Protein AF-A0A654U3Z6-F1 (afdb_monomer)

pLDDT: mean 86.64, std 12.72, range [50.25, 98.69]

Sequence (186 aa):
MVASYSGADHATISEVVLVPGPTALLAPDWVPWEQRVRPGDLSPGDLLAPAKDDPRLVPGYTASGDAQVDETAAEIGLGRRWVMSAWGRAQSAQRWHDGDYGPGSAMARSTKRVCRDCGFFLPLAGSLGAMFGVCGNELSADGHVVDRQYGCGAHSDTTAPAGGSTPIYEPYDDGVLDIIEKPAES

Radius of gyration: 32.3 Å; Cα contacts (8 Å, |Δi|>4): 220; chains: 1; bounding box: 104×72×77 Å

Secondary structure (DSSP, 8-state):
-EE--TT-SS-EES---PPPPTT--PPPPPPPGGGT--TT-PPTT---PPPTT-TTEEETTS--S-HHHHHHHHTTS-S-SEEE-HHHHHHHHHHHHTSTTSTTSHHHHT-S--GGG-TTEEEPSGGGGGTEEEE--TTTTBTSEEETT---TT-TTPPPPS------PPP--------PPPPPP-

Mean predicted aligned error: 13.1 Å

Organism: Mycobacterium tuberculosis (NCBI:txid1773)

Foldseek 3Di:
DWDDDPPDPDIDDPDDDDDADPPRDDDPDDDPPVVPDDPPPDDPPDDDDDDPPRLQKDAQCDCQVWVVSNVVSPPDVPHDRIDTHPVNLVVVLVPQCPDCQHCPHPQNVVDPDFLLPFPQWAADDTPCSVFWTAGCDPVPRHRDIHTRSGHHCPGPPNDDPDDPDDPPDDPPCPVDDPDDDDPDDD

Solvent-accessible surface area (backbone atoms only — not comparable to full-atom values): 11858 Å² total; per-residue (Å²): 81,78,45,76,61,95,89,59,94,68,72,49,78,75,46,87,80,89,75,82,55,99,84,50,87,71,80,76,80,89,69,59,74,89,74,63,74,53,94,81,69,77,54,98,88,66,84,81,80,77,61,97,80,42,73,40,49,38,55,29,91,46,85,39,84,30,70,62,58,42,57,64,26,68,76,70,80,75,49,55,77,60,36,62,16,55,61,31,49,51,55,50,52,50,54,43,43,76,28,83,36,2,47,81,14,76,57,15,68,74,38,94,49,35,35,73,82,28,82,44,49,43,69,42,76,53,74,56,29,83,50,29,22,30,29,70,40,86,84,57,61,43,83,34,71,27,23,37,60,14,18,47,82,76,40,70,83,54,73,78,75,94,70,89,64,74,76,93,59,81,77,89,73,85,79,77,78,85,80,74,80,78,77,82,86,129

Structure (mmCIF, N/CA/C/O backbone):
data_AF-A0A654U3Z6-F1
#
_entry.id   AF-A0A654U3Z6-F1
#
loop_
_atom_site.group_PDB
_atom_site.id
_atom_site.type_symbol
_atom_site.label_atom_id
_atom_site.label_alt_id
_atom_site.label_comp_id
_atom_site.label_asym_id
_atom_site.label_entity_id
_atom_site.label_seq_id
_atom_site.pdbx_PDB_ins_code
_atom_site.Cartn_x
_atom_site.Cartn_y
_atom_site.Cartn_z
_atom_site.occupancy
_atom_site.B_iso_or_equiv
_atom_site.auth_seq_id
_atom_site.auth_comp_id
_atom_site.auth_asym_id
_atom_site.auth_atom_id
_atom_site.pdbx_PDB_model_num
ATOM 1 N N . MET A 1 1 ? -29.455 30.573 37.232 1.00 75.81 1 MET A N 1
ATOM 2 C CA . MET A 1 1 ? -30.348 30.578 38.415 1.00 75.81 1 MET A CA 1
ATOM 3 C C . MET A 1 1 ? -30.163 31.868 39.217 1.00 75.81 1 MET A C 1
ATOM 5 O O . MET A 1 1 ? -29.026 32.291 39.397 1.00 75.81 1 MET A O 1
ATOM 9 N N . VAL A 1 2 ? -31.245 32.501 39.681 1.00 83.44 2 VAL A N 1
ATOM 10 C CA . VAL A 1 2 ? -31.203 33.712 40.531 1.00 83.44 2 VAL A CA 1
ATOM 11 C C . VAL A 1 2 ? -31.549 33.318 41.966 1.00 83.44 2 VAL A C 1
ATOM 13 O O . VAL A 1 2 ? -32.485 32.549 42.169 1.00 83.44 2 VAL A O 1
ATOM 16 N N . ALA A 1 3 ? -30.798 33.829 42.938 1.00 86.19 3 ALA A N 1
ATOM 17 C CA . ALA A 1 3 ? -31.007 33.585 44.360 1.00 86.19 3 ALA A CA 1
ATOM 18 C C . ALA A 1 3 ? -31.347 34.894 45.091 1.00 86.19 3 ALA A C 1
ATOM 20 O O . ALA A 1 3 ? -30.789 35.955 44.809 1.00 86.19 3 ALA A O 1
ATOM 21 N N . SER A 1 4 ? -32.288 34.820 46.031 1.00 87.00 4 SER A N 1
ATOM 22 C CA . SER A 1 4 ? -32.687 35.930 46.902 1.00 87.00 4 SER A CA 1
ATOM 23 C C . SER A 1 4 ? -33.366 35.384 48.166 1.00 87.00 4 SER A C 1
ATOM 25 O O . SER A 1 4 ? -33.674 34.193 48.239 1.00 87.00 4 SER A O 1
ATOM 27 N N . TYR A 1 5 ? -33.599 36.240 49.161 1.00 86.38 5 TYR A N 1
ATOM 28 C CA . TYR A 1 5 ? -34.304 35.909 50.401 1.00 86.38 5 TYR A CA 1
ATOM 29 C C . TYR A 1 5 ? -35.365 36.972 50.729 1.00 86.38 5 TYR A C 1
ATOM 31 O O . TYR A 1 5 ? -35.331 38.090 50.220 1.00 86.38 5 TYR A O 1
ATOM 39 N N . SER A 1 6 ? -36.335 36.621 51.579 1.00 88.00 6 SER A N 1
ATOM 40 C CA . SER A 1 6 ? -37.429 37.519 51.975 1.00 88.00 6 SER A CA 1
ATOM 41 C C . SER A 1 6 ? -36.904 38.814 52.604 1.00 88.00 6 SER A C 1
ATOM 43 O O . SER A 1 6 ? -36.245 38.770 53.641 1.00 88.00 6 SER A O 1
ATOM 45 N N . GLY A 1 7 ? -37.265 39.959 52.021 1.00 88.38 7 GLY A N 1
ATOM 46 C CA . GLY A 1 7 ? -36.849 41.286 52.485 1.00 88.38 7 GLY A CA 1
ATOM 47 C C . GLY A 1 7 ? -35.559 41.808 51.849 1.00 88.38 7 GLY A C 1
ATOM 48 O O . GLY A 1 7 ? -35.133 42.904 52.196 1.00 88.38 7 GLY A O 1
ATOM 49 N N . ALA A 1 8 ? -34.952 41.061 50.923 1.00 89.06 8 ALA A N 1
ATOM 50 C CA . ALA A 1 8 ? -33.832 41.553 50.134 1.00 89.06 8 ALA A CA 1
ATOM 51 C C . ALA A 1 8 ? -34.293 42.610 49.118 1.00 89.06 8 ALA A C 1
ATOM 53 O O . ALA A 1 8 ? -35.296 42.442 48.424 1.00 89.06 8 ALA A O 1
ATOM 54 N N . ASP A 1 9 ? -33.523 43.685 49.015 1.00 91.25 9 ASP A N 1
ATOM 55 C CA . ASP A 1 9 ? -33.699 44.795 48.076 1.00 91.25 9 ASP A CA 1
ATOM 56 C C . ASP A 1 9 ? -32.979 44.565 46.733 1.00 91.25 9 ASP A C 1
ATOM 58 O O . ASP A 1 9 ? -33.215 45.287 45.765 1.00 91.25 9 ASP A O 1
ATOM 62 N N . HIS A 1 10 ? -32.148 43.523 46.641 1.00 89.25 10 HIS A N 1
ATOM 63 C CA . HIS A 1 10 ? -31.505 43.081 45.407 1.00 89.25 10 HIS A CA 1
ATOM 64 C C . HIS A 1 10 ? -31.314 41.555 45.378 1.00 89.25 10 HIS A C 1
ATOM 66 O O . HIS A 1 10 ? -31.203 40.893 46.411 1.00 89.25 10 HIS A O 1
ATOM 72 N N . ALA A 1 11 ? -31.294 40.977 44.175 1.00 89.19 11 ALA A N 1
ATOM 73 C CA . ALA A 1 11 ? -31.071 39.548 43.956 1.00 89.19 11 ALA A CA 1
ATOM 74 C C . ALA A 1 11 ? -29.656 39.289 43.420 1.00 89.19 11 ALA A C 1
ATOM 76 O O . ALA A 1 11 ? -29.098 40.121 42.703 1.00 89.19 11 ALA A O 1
ATOM 77 N N . THR A 1 12 ? -29.089 38.123 43.733 1.00 90.94 12 THR A N 1
ATOM 78 C CA . THR A 1 12 ? -27.781 37.688 43.226 1.00 90.94 12 THR A CA 1
ATOM 79 C C . THR A 1 12 ? -27.936 36.567 42.205 1.00 90.94 12 THR A C 1
ATOM 81 O O . THR A 1 12 ? -28.937 35.847 42.163 1.00 90.94 12 THR A O 1
ATOM 84 N N . ILE A 1 13 ? -26.942 36.412 41.336 1.00 88.88 13 ILE A N 1
ATOM 85 C CA . ILE A 1 13 ? -26.921 35.326 40.357 1.00 88.88 13 ILE A CA 1
ATOM 86 C C . ILE A 1 13 ? -26.157 34.150 40.962 1.00 88.88 13 ILE A C 1
ATOM 88 O O . ILE A 1 13 ? -24.982 34.277 41.290 1.00 88.88 13 ILE A O 1
ATOM 92 N N . SER A 1 14 ? -26.830 33.007 41.096 1.00 87.50 14 SER A N 1
ATOM 93 C CA . SER A 1 14 ? -26.232 31.772 41.618 1.00 87.50 14 SER A CA 1
ATOM 94 C C . SER A 1 14 ? -25.544 30.949 40.528 1.00 87.50 14 SER A C 1
ATOM 96 O O . SER A 1 14 ? -24.628 30.192 40.822 1.00 87.50 14 SER A O 1
ATOM 98 N N . GLU A 1 15 ? -26.003 31.060 39.281 1.00 85.19 15 GLU A N 1
ATOM 99 C CA . GLU A 1 15 ? -25.514 30.279 38.141 1.00 85.19 15 GLU A CA 1
ATOM 100 C C . GLU A 1 15 ? -25.842 31.008 36.836 1.00 85.19 15 GLU A C 1
ATOM 102 O O . GLU A 1 15 ? -26.962 31.509 36.674 1.00 85.19 15 GLU A O 1
ATOM 107 N N . VAL A 1 16 ? -24.911 30.986 35.883 1.00 87.38 16 VAL A N 1
ATOM 108 C CA . VAL A 1 16 ? -25.149 31.354 34.482 1.00 87.38 16 VAL A CA 1
ATOM 109 C C . VAL A 1 16 ? -24.761 30.168 33.608 1.00 87.38 16 VAL A C 1
ATOM 111 O O . VAL A 1 16 ? -23.679 29.611 33.771 1.00 87.38 16 VAL A O 1
ATOM 114 N N . VAL A 1 17 ? -25.629 29.808 32.663 1.00 85.75 17 VAL A N 1
ATOM 115 C CA . VAL A 1 17 ? -25.328 28.835 31.607 1.00 85.75 17 VAL A CA 1
ATOM 116 C C . VAL A 1 17 ? -25.331 29.570 30.273 1.00 85.75 17 VAL A C 1
ATOM 118 O O . VAL A 1 17 ? -26.245 30.344 29.988 1.00 85.75 17 VAL A O 1
ATOM 121 N N . LEU A 1 18 ? -24.306 29.333 29.457 1.00 83.12 18 LEU A N 1
ATOM 122 C CA . LEU A 1 18 ? -24.247 29.826 28.086 1.00 83.12 18 LEU A CA 1
ATOM 123 C C . LEU A 1 18 ? -24.934 28.815 27.168 1.00 83.12 18 LEU A C 1
ATOM 125 O O . LEU A 1 18 ? -24.520 27.660 27.091 1.00 83.12 18 LEU A O 1
ATOM 129 N N . VAL A 1 19 ? -25.978 29.257 26.471 1.00 87.62 19 VAL A N 1
ATOM 130 C CA . VAL A 1 19 ? -26.645 28.462 25.435 1.00 87.62 19 VAL A CA 1
ATOM 131 C C . VAL A 1 19 ? -26.046 28.848 24.079 1.00 87.62 19 VAL A C 1
ATOM 133 O O . VAL A 1 19 ? -25.951 30.046 23.796 1.00 87.62 19 VAL A O 1
ATOM 136 N N . PRO A 1 20 ? -25.629 27.883 23.238 1.00 89.19 20 PRO A N 1
ATOM 137 C CA . PRO A 1 20 ? -25.082 28.185 21.921 1.00 89.19 20 PRO A CA 1
ATOM 138 C C . PRO A 1 20 ? -26.082 28.974 21.068 1.00 89.19 20 PRO A C 1
ATOM 140 O O . PRO A 1 20 ? -27.230 28.563 20.898 1.00 89.19 20 PRO A O 1
ATOM 143 N N . GLY A 1 21 ? -25.645 30.115 20.535 1.00 88.88 21 GLY A N 1
ATOM 144 C CA . GLY A 1 21 ? -26.417 30.881 19.557 1.00 88.88 21 GLY A CA 1
ATOM 145 C C . GLY A 1 21 ? -26.399 30.234 18.163 1.00 88.88 21 GLY A C 1
ATOM 146 O O . GLY A 1 21 ? -25.620 29.314 17.924 1.00 88.88 21 GLY A O 1
ATOM 147 N N . PRO A 1 22 ? -27.191 30.737 17.199 1.00 90.81 22 PRO A N 1
ATOM 148 C CA . PRO A 1 22 ? -27.319 30.136 15.863 1.00 90.81 22 PRO A CA 1
ATOM 149 C C . PRO A 1 22 ? -26.015 30.046 15.058 1.00 90.81 22 PRO A C 1
ATOM 151 O O . PRO A 1 22 ? -25.906 29.242 14.141 1.00 90.81 22 PRO A O 1
ATOM 154 N N . THR A 1 23 ? -25.035 30.888 15.382 1.00 90.25 23 THR A N 1
ATOM 155 C CA . THR A 1 23 ? -23.715 30.938 14.736 1.00 90.25 23 THR A CA 1
ATOM 156 C C . THR A 1 23 ? -22.607 30.361 15.614 1.00 90.25 23 THR A C 1
ATOM 158 O O . THR A 1 23 ? -21.429 30.486 15.283 1.00 90.25 23 THR A O 1
ATOM 161 N N . ALA A 1 24 ? -22.958 29.767 16.756 1.00 90.69 24 ALA A N 1
ATOM 162 C CA . ALA A 1 24 ? -21.978 29.175 17.646 1.00 90.69 24 ALA A CA 1
ATOM 163 C C . ALA A 1 24 ? -21.376 27.921 17.005 1.00 90.69 24 ALA A C 1
ATOM 165 O O . ALA A 1 24 ? -22.089 27.063 16.484 1.00 90.69 24 ALA A O 1
ATOM 166 N N . LEU A 1 25 ? -20.051 27.800 17.087 1.00 88.94 25 LEU A N 1
ATOM 167 C CA . LEU A 1 25 ? -19.369 26.550 16.780 1.00 88.94 25 LEU A CA 1
ATOM 168 C C . LEU A 1 25 ? -19.729 25.541 17.870 1.00 88.94 25 LEU A C 1
ATOM 170 O O . LEU A 1 25 ? -19.371 25.714 19.035 1.00 88.94 25 LEU A O 1
ATOM 174 N N . LEU A 1 26 ? -20.476 24.511 17.489 1.00 88.50 26 LEU A N 1
ATOM 175 C CA . LEU A 1 26 ? -20.804 23.408 18.377 1.00 88.50 26 LEU A CA 1
ATOM 176 C C . LEU A 1 26 ? -19.624 22.444 18.457 1.00 88.50 26 LE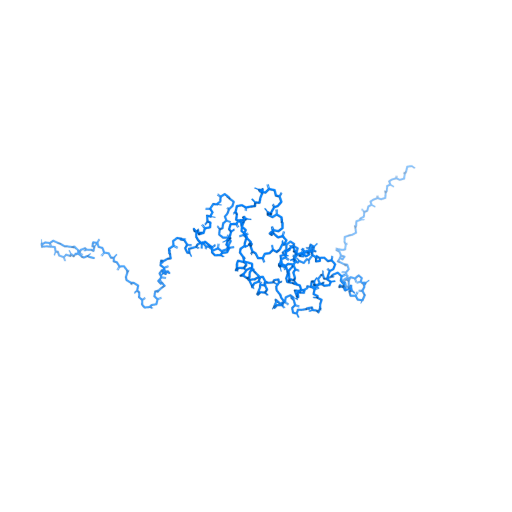U A C 1
ATOM 178 O O . LEU A 1 26 ? -18.828 22.323 17.521 1.00 88.50 26 LEU A O 1
ATOM 182 N N . ALA A 1 27 ? -19.523 21.746 19.586 1.00 85.75 27 ALA A N 1
ATOM 183 C CA . ALA A 1 27 ? -18.630 20.605 19.670 1.00 85.75 27 ALA A CA 1
ATOM 184 C C . ALA A 1 27 ? -19.009 19.584 18.5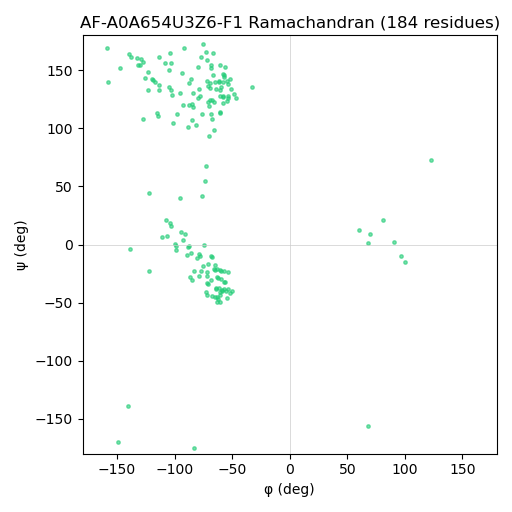79 1.00 85.75 27 ALA A C 1
ATOM 186 O O . ALA A 1 27 ? -20.199 19.432 18.285 1.00 85.75 27 ALA A O 1
ATOM 187 N N . PRO A 1 28 ? -18.025 18.893 17.980 1.00 82.44 28 PRO A N 1
ATOM 188 C CA . PRO A 1 28 ? -18.318 17.803 17.066 1.00 82.44 28 PRO A CA 1
ATOM 189 C C . PRO A 1 28 ? -19.107 16.712 17.790 1.00 82.44 28 PRO A C 1
ATOM 191 O O . PRO A 1 28 ? -18.997 16.553 19.011 1.00 82.44 28 PRO A O 1
ATOM 194 N N . ASP A 1 29 ? -19.871 15.944 17.019 1.00 88.38 29 ASP A N 1
ATOM 195 C CA . ASP A 1 29 ? -20.610 14.812 17.557 1.00 88.38 29 ASP A CA 1
ATOM 196 C C . ASP A 1 29 ? -19.674 13.862 18.305 1.00 88.38 29 ASP A C 1
ATOM 198 O O . ASP A 1 29 ? -18.531 13.607 17.905 1.00 88.38 29 ASP A O 1
ATOM 202 N N . TRP A 1 30 ? -20.162 13.334 19.425 1.00 88.44 30 TRP A N 1
ATOM 203 C CA . TRP A 1 30 ? -19.411 12.344 20.175 1.00 88.44 30 TRP A CA 1
ATOM 204 C C . TRP A 1 30 ? -19.274 11.071 19.337 1.00 88.44 30 TRP A C 1
ATOM 206 O O . TRP A 1 30 ? -20.262 10.454 18.946 1.00 88.44 30 TRP A O 1
ATOM 216 N N . VAL A 1 31 ? -18.030 10.664 19.094 1.00 86.81 31 VAL A N 1
ATOM 217 C CA . VAL A 1 31 ? -17.698 9.434 18.370 1.00 86.81 31 VAL A CA 1
ATOM 218 C C . VAL A 1 31 ? -17.261 8.365 19.383 1.00 86.81 31 VAL A C 1
ATOM 220 O O . VAL A 1 31 ? -16.442 8.683 20.258 1.00 86.81 31 VAL A O 1
ATOM 223 N N . PRO A 1 32 ? -17.754 7.114 19.311 1.00 84.81 32 PRO A N 1
ATOM 224 C CA . PRO A 1 32 ? -17.247 6.002 20.117 1.00 84.81 32 PRO A CA 1
ATOM 225 C C . PRO A 1 32 ? -15.731 5.858 19.996 1.00 84.81 32 PRO A C 1
ATOM 227 O O . PRO A 1 32 ? -15.180 6.051 18.917 1.00 84.81 32 PRO A O 1
ATOM 230 N N . TRP A 1 33 ? -15.044 5.508 21.086 1.00 75.19 33 TRP A N 1
ATOM 231 C CA . TRP A 1 33 ? -13.574 5.435 21.108 1.00 75.19 33 TRP A CA 1
ATOM 232 C C . TRP A 1 33 ? -13.008 4.550 19.980 1.00 75.19 33 TRP A C 1
ATOM 234 O O . TRP A 1 33 ? -12.026 4.923 19.346 1.00 75.19 33 TRP A O 1
ATOM 244 N N . GLU A 1 34 ? -13.676 3.435 19.676 1.00 73.75 34 GLU A N 1
ATOM 245 C CA . GLU A 1 34 ? -13.286 2.467 18.641 1.00 73.75 34 GLU A CA 1
ATOM 246 C C . GLU A 1 34 ? -13.355 3.045 17.217 1.00 73.75 34 GLU A C 1
ATOM 248 O O . GLU A 1 34 ? -12.692 2.555 16.310 1.00 73.75 34 GLU A O 1
ATOM 253 N N . GLN A 1 35 ? -14.125 4.119 17.030 1.00 81.31 35 GLN A N 1
ATOM 254 C CA . GLN A 1 35 ? -14.282 4.844 15.767 1.00 81.31 35 GLN A CA 1
ATOM 255 C C . GLN A 1 35 ? -13.400 6.102 15.704 1.00 81.31 35 GLN A C 1
ATOM 257 O O . GLN A 1 35 ? -13.415 6.817 14.701 1.00 81.31 35 GLN A O 1
ATOM 262 N N . ARG A 1 36 ? -12.642 6.405 16.768 1.00 85.81 36 ARG A N 1
ATOM 263 C CA . ARG A 1 36 ? -11.740 7.568 16.804 1.00 85.81 36 ARG A CA 1
ATOM 264 C C . ARG A 1 36 ? -10.383 7.284 16.186 1.00 85.81 36 ARG A C 1
ATOM 266 O O . ARG A 1 36 ? -9.793 8.218 15.661 1.00 85.81 36 ARG A O 1
ATOM 273 N N . VAL A 1 37 ? -9.909 6.039 16.257 1.00 87.12 37 VAL A N 1
ATOM 274 C CA . VAL A 1 37 ? -8.578 5.662 15.768 1.00 87.12 37 VAL A CA 1
ATOM 275 C C . VAL A 1 37 ? -8.556 5.707 14.243 1.00 87.12 37 VAL A C 1
ATOM 277 O O . VAL A 1 37 ? -9.331 5.027 13.569 1.00 87.12 37 VAL A O 1
ATOM 280 N N . ARG A 1 38 ? -7.648 6.508 13.697 1.00 87.56 38 ARG A N 1
ATOM 281 C CA . ARG A 1 38 ? -7.430 6.723 12.269 1.00 87.56 38 ARG A CA 1
ATOM 282 C C . ARG A 1 38 ? -6.066 6.178 11.836 1.00 87.56 38 ARG A C 1
ATOM 284 O O . ARG A 1 38 ? -5.186 5.942 12.666 1.00 87.56 38 ARG A O 1
ATOM 291 N N . PRO A 1 39 ? -5.864 5.951 10.525 1.00 87.44 39 PRO A N 1
ATOM 292 C CA . PRO A 1 39 ? -4.538 5.656 9.997 1.00 87.44 39 PRO A CA 1
ATOM 293 C C . PRO A 1 39 ? -3.531 6.733 10.425 1.00 87.44 39 PRO A C 1
ATOM 295 O O . PRO A 1 39 ? -3.779 7.915 10.209 1.00 87.44 39 PRO A O 1
ATOM 298 N N . GLY A 1 40 ? -2.410 6.312 11.014 1.00 88.00 40 GLY A N 1
ATOM 299 C CA . GLY A 1 40 ? -1.359 7.208 11.510 1.00 88.00 40 GLY A CA 1
ATOM 300 C C . GLY A 1 40 ? -1.425 7.532 13.006 1.00 88.00 40 GLY A C 1
ATOM 301 O O . GLY A 1 40 ? -0.449 8.055 13.530 1.00 88.00 40 GLY A O 1
ATOM 302 N N . ASP A 1 41 ? -2.504 7.174 13.708 1.00 91.50 41 ASP A N 1
ATOM 303 C CA . ASP A 1 41 ? -2.656 7.506 15.135 1.00 91.50 41 ASP A CA 1
ATOM 304 C C . ASP A 1 41 ? -1.804 6.632 16.073 1.00 91.50 41 ASP A C 1
ATOM 306 O O . ASP A 1 41 ? -1.598 6.992 17.230 1.00 91.50 41 ASP A O 1
ATOM 310 N N . LEU A 1 42 ? -1.326 5.475 15.603 1.00 91.62 42 LEU A N 1
ATOM 311 C CA . LEU A 1 42 ? -0.544 4.550 16.425 1.00 91.62 42 LEU A CA 1
ATOM 312 C C . LEU A 1 42 ? 0.904 5.027 16.570 1.00 91.62 42 LEU A C 1
ATOM 314 O O . LEU A 1 42 ? 1.603 5.240 15.579 1.00 91.62 42 LEU A O 1
ATOM 318 N N . SER A 1 43 ? 1.363 5.117 17.813 1.00 94.12 43 SER A N 1
ATOM 319 C CA . SER A 1 43 ? 2.735 5.426 18.208 1.00 94.12 43 SER A CA 1
ATOM 320 C C . SER A 1 43 ? 3.487 4.168 18.671 1.00 94.12 43 SER A C 1
ATOM 322 O O . SER A 1 43 ? 2.875 3.131 18.953 1.00 94.12 43 SER A O 1
ATOM 324 N N . PRO A 1 44 ? 4.830 4.213 18.774 1.00 96.19 44 PRO A N 1
ATOM 325 C CA . PRO A 1 44 ? 5.597 3.099 19.324 1.00 96.19 44 PRO A CA 1
ATOM 326 C C . PRO A 1 44 ? 5.106 2.694 20.723 1.00 96.19 44 PRO A C 1
ATOM 328 O O . PRO A 1 44 ? 5.091 3.509 21.641 1.00 96.19 44 PRO A O 1
ATOM 331 N N . GLY A 1 45 ? 4.739 1.420 20.883 1.00 94.69 45 GLY A N 1
ATOM 332 C CA . GLY A 1 45 ? 4.218 0.859 22.136 1.00 94.69 45 GLY A CA 1
ATOM 333 C C . GLY A 1 45 ? 2.694 0.710 22.187 1.00 94.69 45 GLY A C 1
ATOM 334 O O . GLY A 1 45 ? 2.204 -0.046 23.027 1.00 94.69 45 GLY A O 1
ATOM 335 N N . ASP A 1 46 ? 1.953 1.344 21.277 1.00 93.44 46 ASP A N 1
ATOM 336 C CA . ASP A 1 46 ? 0.501 1.184 21.207 1.00 93.44 46 ASP A CA 1
ATOM 337 C C . ASP A 1 46 ? 0.111 -0.219 20.731 1.00 93.44 46 ASP A C 1
ATOM 339 O O . ASP A 1 46 ? 0.689 -0.779 19.795 1.00 93.44 46 ASP A O 1
ATOM 343 N N . LEU A 1 47 ? -0.921 -0.782 21.363 1.00 91.38 47 LEU A N 1
ATOM 344 C CA . LEU A 1 47 ? -1.496 -2.071 20.995 1.00 91.38 47 LEU A CA 1
ATOM 345 C C . LEU A 1 47 ? -2.932 -1.870 20.518 1.00 91.38 47 LEU A C 1
ATOM 347 O O . LEU A 1 47 ? -3.820 -1.550 21.305 1.00 91.38 47 LEU A O 1
ATOM 351 N N . LEU A 1 48 ? -3.166 -2.122 19.231 1.00 89.31 48 LEU A N 1
ATOM 352 C CA . LEU A 1 48 ? -4.500 -2.138 18.644 1.00 89.31 48 LEU A CA 1
ATOM 353 C C . LEU A 1 48 ? -4.834 -3.553 18.178 1.00 89.31 48 LEU A C 1
ATOM 355 O O . LEU A 1 48 ? -4.255 -4.066 17.219 1.00 89.31 48 LEU A O 1
ATOM 359 N N . ALA A 1 49 ? -5.775 -4.192 18.868 1.00 90.94 49 ALA A N 1
ATOM 360 C CA . ALA A 1 49 ? -6.270 -5.495 18.454 1.00 90.94 49 ALA A CA 1
ATOM 361 C C . ALA A 1 49 ? -7.143 -5.356 17.192 1.00 90.94 49 ALA A C 1
ATOM 363 O O . ALA A 1 49 ? -7.947 -4.424 17.109 1.00 90.94 49 ALA A O 1
ATOM 364 N N . PRO A 1 50 ? -7.046 -6.290 16.227 1.00 90.88 50 PRO A N 1
ATOM 365 C CA . PRO A 1 50 ? -8.050 -6.407 15.178 1.00 90.88 50 PRO A CA 1
ATOM 366 C C . PRO A 1 50 ? -9.445 -6.604 15.777 1.00 90.88 50 PRO A C 1
ATOM 368 O O . PRO A 1 50 ? -9.592 -7.182 16.860 1.00 90.88 50 PRO A O 1
ATOM 371 N N . ALA A 1 51 ? -10.477 -6.177 15.048 1.00 89.50 51 ALA A N 1
ATOM 372 C CA . ALA A 1 51 ? -11.849 -6.504 15.415 1.00 89.50 51 ALA A CA 1
ATOM 373 C C . ALA A 1 51 ? -12.027 -8.032 15.480 1.00 89.50 51 ALA A C 1
ATOM 375 O O . ALA A 1 51 ? -11.407 -8.771 14.713 1.00 89.50 51 ALA A O 1
ATOM 376 N N . LYS A 1 52 ? -12.885 -8.504 16.395 1.00 88.62 52 LYS A N 1
ATOM 377 C CA . LYS A 1 52 ? -13.091 -9.939 16.668 1.00 88.62 52 LYS A CA 1
ATOM 378 C C . LYS A 1 52 ? -13.355 -10.762 15.399 1.00 88.62 52 LYS A C 1
ATOM 380 O O . LYS A 1 52 ? -12.809 -11.851 15.270 1.00 88.62 52 LYS A O 1
ATOM 385 N N . ASP A 1 53 ? -14.135 -10.205 14.478 1.00 91.69 53 ASP A N 1
ATOM 386 C CA . ASP A 1 53 ? -14.549 -10.837 13.225 1.00 91.69 53 ASP A CA 1
ATOM 387 C C . ASP A 1 53 ? -14.124 -9.976 12.021 1.00 91.69 53 ASP A C 1
ATOM 389 O O . ASP A 1 53 ? -14.913 -9.698 11.120 1.00 91.69 53 ASP A O 1
ATOM 393 N N . ASP A 1 54 ? -12.882 -9.476 12.036 1.00 94.62 54 ASP A N 1
ATOM 394 C CA . ASP A 1 54 ? -12.352 -8.630 10.963 1.00 94.62 54 ASP A CA 1
ATOM 395 C C . ASP A 1 54 ? -12.355 -9.378 9.611 1.00 94.62 54 ASP A C 1
ATOM 397 O O . ASP A 1 54 ? -11.567 -10.312 9.425 1.00 94.62 54 ASP A O 1
ATOM 401 N N . PRO A 1 55 ? -13.170 -8.955 8.622 1.00 95.25 55 PRO A N 1
ATOM 402 C CA . PRO A 1 55 ? -13.313 -9.668 7.351 1.00 95.25 55 PRO A CA 1
ATOM 403 C C . PRO A 1 55 ? -12.040 -9.626 6.500 1.00 95.25 55 PRO A C 1
ATOM 405 O O . PRO A 1 55 ? -11.933 -10.325 5.490 1.00 95.25 55 PRO A O 1
ATOM 408 N N . ARG A 1 56 ? -11.061 -8.792 6.871 1.00 95.38 56 ARG A N 1
ATOM 409 C CA . ARG A 1 56 ? -9.761 -8.699 6.202 1.00 95.38 56 ARG A CA 1
ATOM 410 C C . ARG A 1 56 ? -8.825 -9.837 6.597 1.00 95.38 56 ARG A C 1
ATOM 412 O O . ARG A 1 56 ? -7.777 -9.964 5.968 1.00 95.38 56 ARG A O 1
ATOM 419 N N . LEU A 1 57 ? -9.169 -10.646 7.600 1.00 95.00 57 LEU A N 1
ATOM 420 C CA . LEU A 1 57 ? -8.347 -11.744 8.103 1.00 95.00 57 LEU A CA 1
ATOM 421 C C . LEU A 1 57 ? -9.072 -13.087 7.974 1.00 95.00 57 LEU A C 1
ATOM 423 O O . LEU A 1 57 ? -10.274 -13.189 8.193 1.00 95.00 57 LEU A O 1
ATOM 427 N N . VAL A 1 58 ? -8.315 -14.131 7.646 1.00 92.62 58 VAL A N 1
ATOM 428 C CA . VAL A 1 58 ? -8.748 -15.534 7.715 1.00 92.62 58 VAL A CA 1
ATOM 429 C C . VAL A 1 58 ? -7.699 -16.361 8.461 1.00 92.62 58 VAL A C 1
ATOM 431 O O . VAL A 1 58 ? -6.527 -15.960 8.505 1.00 92.62 58 VAL A O 1
ATOM 434 N N . PRO A 1 59 ? -8.077 -17.489 9.089 1.00 89.56 59 PRO A N 1
ATOM 435 C CA . PRO A 1 59 ? -7.109 -18.349 9.756 1.00 89.56 59 PRO A CA 1
ATOM 436 C C . PRO A 1 59 ? -6.053 -18.857 8.770 1.00 89.56 59 PRO A C 1
ATOM 438 O O . PRO A 1 59 ? -6.386 -19.308 7.677 1.00 89.56 59 PRO A O 1
ATOM 441 N N . GLY A 1 60 ? -4.778 -18.822 9.156 1.00 83.88 60 GLY A N 1
ATOM 442 C CA . GLY A 1 60 ? -3.676 -19.165 8.247 1.00 83.88 60 GLY A CA 1
ATOM 443 C C . GLY A 1 60 ? -3.584 -20.636 7.841 1.00 83.88 60 GLY A C 1
ATOM 444 O O . GLY A 1 60 ? -2.832 -20.955 6.934 1.00 83.88 60 GLY A O 1
ATOM 445 N N . TYR A 1 61 ? -4.351 -21.520 8.483 1.00 74.12 61 TYR A N 1
ATOM 446 C CA . TYR A 1 61 ? -4.496 -22.926 8.087 1.00 74.12 61 TYR A CA 1
ATOM 447 C C . TYR A 1 61 ? -5.622 -23.153 7.059 1.00 74.12 61 TYR A C 1
ATOM 449 O O . TYR A 1 61 ? -5.866 -24.287 6.656 1.00 74.12 61 TYR A O 1
ATOM 457 N N . THR A 1 62 ? -6.355 -22.103 6.676 1.00 78.44 62 THR A N 1
ATOM 458 C CA . THR A 1 62 ? -7.397 -22.161 5.639 1.00 78.44 62 THR A CA 1
ATOM 459 C C . THR A 1 62 ? -6.887 -21.552 4.341 1.00 78.44 62 THR A C 1
ATOM 461 O O . THR A 1 62 ? -5.992 -20.709 4.369 1.00 78.44 62 THR A O 1
ATOM 464 N N . ALA A 1 63 ? -7.477 -21.947 3.209 1.00 79.88 63 ALA A N 1
ATOM 465 C CA . ALA A 1 63 ? -7.166 -21.336 1.923 1.00 79.88 63 ALA A CA 1
ATOM 466 C C . ALA A 1 63 ? -7.507 -19.839 1.962 1.00 79.88 63 ALA A C 1
ATOM 468 O O . ALA A 1 63 ? -8.671 -19.446 2.076 1.00 79.88 63 ALA A O 1
ATOM 469 N N . SER A 1 64 ? -6.481 -19.000 1.867 1.00 79.38 64 SER A N 1
ATOM 470 C CA . SER A 1 64 ? -6.614 -17.548 1.859 1.00 79.38 64 SER A CA 1
ATOM 471 C C . SER A 1 64 ? -7.020 -17.006 0.490 1.00 79.38 64 SER A C 1
ATOM 473 O O . SER A 1 64 ? -7.371 -15.825 0.376 1.00 79.38 64 SER A O 1
ATOM 475 N N . GLY A 1 65 ? -6.960 -17.849 -0.547 1.00 82.62 65 GLY A N 1
ATOM 476 C CA . GLY A 1 65 ? -7.194 -17.481 -1.941 1.00 82.62 65 GLY A CA 1
ATOM 477 C C . GLY A 1 65 ? -5.969 -16.843 -2.598 1.00 82.62 65 GLY A C 1
ATOM 478 O O . GLY A 1 65 ? -6.115 -16.087 -3.556 1.00 82.62 65 GLY A O 1
ATOM 479 N N . ASP A 1 66 ? -4.778 -17.068 -2.046 1.00 83.69 66 ASP A N 1
ATOM 480 C CA . ASP A 1 66 ? -3.499 -16.676 -2.632 1.00 83.69 66 ASP A CA 1
ATOM 481 C C . ASP A 1 66 ? -2.604 -17.909 -2.677 1.00 83.69 66 ASP A C 1
ATOM 483 O O . ASP A 1 66 ? -2.135 -18.373 -1.641 1.00 83.69 66 ASP A O 1
ATOM 487 N N . ALA A 1 67 ? -2.388 -18.446 -3.878 1.00 82.81 67 ALA A N 1
ATOM 488 C CA . ALA A 1 67 ? -1.713 -19.726 -4.058 1.00 82.81 67 ALA A CA 1
ATOM 489 C C . ALA A 1 67 ? -0.313 -19.754 -3.425 1.00 82.81 67 ALA A C 1
ATOM 491 O O . ALA A 1 67 ? 0.043 -20.748 -2.806 1.00 82.81 67 ALA A O 1
ATOM 492 N N . GLN A 1 68 ? 0.445 -18.655 -3.506 1.00 80.94 68 GLN A N 1
ATOM 493 C CA . GLN A 1 68 ? 1.804 -18.602 -2.962 1.00 80.94 68 GLN A CA 1
ATOM 494 C C . GLN A 1 68 ? 1.805 -18.566 -1.423 1.00 80.94 68 GLN A C 1
ATOM 496 O O . GLN A 1 68 ? 2.693 -19.122 -0.774 1.00 80.94 68 GLN A O 1
ATOM 501 N N . VAL A 1 69 ? 0.791 -17.934 -0.821 1.00 77.75 69 VAL A N 1
ATOM 502 C CA . VAL A 1 69 ? 0.593 -17.943 0.638 1.00 77.75 69 VAL A CA 1
ATOM 503 C C . 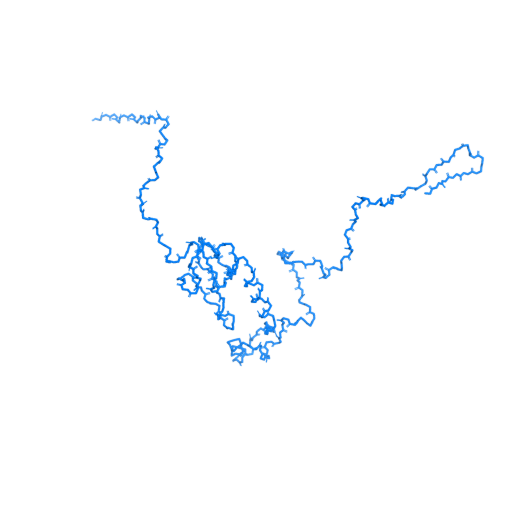VAL A 1 69 ? 0.112 -19.316 1.105 1.00 77.75 69 VAL A C 1
ATOM 505 O O . VAL A 1 69 ? 0.613 -19.829 2.105 1.00 77.75 69 VAL A O 1
ATOM 508 N N . ASP A 1 70 ? -0.832 -19.907 0.378 1.00 78.44 70 ASP A N 1
ATOM 509 C CA . ASP A 1 70 ? -1.478 -21.170 0.735 1.00 78.44 70 ASP A CA 1
ATOM 510 C C . ASP A 1 70 ? -0.513 -22.366 0.579 1.00 78.44 70 ASP A C 1
ATOM 512 O O . ASP A 1 70 ? -0.529 -23.273 1.410 1.00 78.44 70 ASP A O 1
ATOM 516 N N . GLU A 1 71 ? 0.390 -22.335 -0.408 1.00 69.88 71 GLU A N 1
ATOM 517 C CA . GLU A 1 71 ? 1.480 -23.311 -0.582 1.00 69.88 71 GLU A CA 1
ATOM 518 C C . GLU A 1 71 ? 2.458 -23.280 0.605 1.00 69.88 71 GLU A C 1
ATOM 520 O O . GLU A 1 71 ? 2.763 -24.314 1.198 1.00 69.88 71 GLU A O 1
ATOM 525 N N . THR A 1 72 ? 2.860 -22.081 1.043 1.00 61.91 72 THR A N 1
ATOM 526 C CA . THR A 1 72 ? 3.777 -21.902 2.186 1.00 61.91 72 THR A CA 1
ATOM 527 C C . THR A 1 72 ? 3.132 -22.313 3.520 1.00 61.91 72 THR A C 1
ATOM 529 O O . THR A 1 72 ? 3.814 -22.756 4.446 1.00 61.91 72 THR A O 1
ATOM 532 N N . ALA A 1 73 ? 1.809 -22.168 3.650 1.00 58.78 73 ALA A N 1
ATOM 533 C CA . ALA A 1 73 ? 1.075 -22.530 4.862 1.00 58.78 73 ALA A CA 1
ATOM 534 C C . ALA A 1 73 ? 0.970 -24.052 5.072 1.00 58.78 73 ALA A C 1
ATOM 536 O O . ALA A 1 73 ? 0.873 -24.503 6.218 1.00 58.78 73 ALA A O 1
ATOM 537 N N . ALA A 1 74 ? 1.011 -24.837 3.990 1.00 53.69 74 ALA A N 1
ATOM 538 C CA . ALA A 1 74 ? 0.823 -26.283 4.023 1.00 53.69 74 ALA A CA 1
ATOM 539 C C . ALA A 1 74 ? 2.069 -27.069 4.475 1.00 53.69 74 ALA A C 1
ATOM 541 O O . ALA A 1 74 ? 1.919 -28.154 5.033 1.00 53.69 74 ALA A O 1
ATOM 542 N N . GLU A 1 75 ? 3.287 -26.550 4.283 1.00 50.50 75 GLU A N 1
ATOM 543 C CA . GLU A 1 75 ? 4.484 -27.398 4.402 1.00 50.50 75 GLU A CA 1
ATOM 544 C C . GLU A 1 75 ? 5.022 -27.617 5.827 1.00 50.50 75 GLU A C 1
ATOM 546 O O . GLU A 1 75 ? 5.681 -28.628 6.049 1.00 50.50 75 GLU A O 1
ATOM 551 N N . ILE A 1 76 ? 4.753 -26.753 6.822 1.00 50.28 76 ILE A N 1
ATOM 552 C CA . ILE A 1 76 ? 5.433 -26.888 8.137 1.00 50.28 76 ILE A CA 1
ATOM 553 C C . ILE A 1 76 ? 4.535 -26.667 9.372 1.00 50.28 76 ILE A C 1
ATOM 555 O O . ILE A 1 76 ? 5.003 -26.798 10.498 1.00 50.28 76 ILE A O 1
ATOM 559 N N . GLY A 1 77 ? 3.255 -26.294 9.244 1.00 50.25 77 GLY A N 1
ATOM 560 C CA . GLY A 1 77 ? 2.439 -25.953 10.431 1.00 50.25 77 GLY A CA 1
ATOM 561 C C . GLY A 1 77 ? 2.991 -24.772 11.262 1.00 50.25 77 GLY A C 1
ATOM 562 O O . GLY A 1 77 ? 2.529 -24.519 12.372 1.00 50.25 77 GLY A O 1
ATOM 563 N N . LEU A 1 78 ? 3.962 -24.035 10.708 1.00 55.44 78 LEU A N 1
ATOM 564 C CA . LEU A 1 78 ? 4.621 -22.846 11.267 1.00 55.44 78 LEU A CA 1
ATOM 565 C C . LEU A 1 78 ? 4.101 -21.541 10.630 1.00 55.44 78 LEU A C 1
ATOM 567 O O . LEU A 1 78 ? 4.742 -20.495 10.716 1.00 55.44 78 LEU A O 1
ATOM 571 N N . GLY A 1 79 ? 2.956 -21.597 9.946 1.00 68.69 79 GLY A N 1
ATOM 572 C CA . GLY A 1 79 ? 2.348 -20.435 9.302 1.00 68.69 79 GLY A CA 1
ATOM 573 C C . GLY A 1 79 ? 1.852 -19.388 10.305 1.00 68.69 79 GLY A C 1
ATOM 574 O O . GLY A 1 79 ? 1.681 -19.640 11.499 1.00 68.69 79 GLY A O 1
ATOM 575 N N . ARG A 1 80 ? 1.572 -18.176 9.816 1.00 81.12 80 ARG A N 1
ATOM 576 C CA . ARG A 1 80 ? 0.954 -17.125 10.640 1.00 81.12 80 ARG A CA 1
ATOM 577 C C . ARG A 1 80 ? -0.423 -17.586 11.124 1.00 81.12 80 ARG A C 1
ATOM 579 O O . ARG A 1 80 ? -1.200 -18.113 10.335 1.00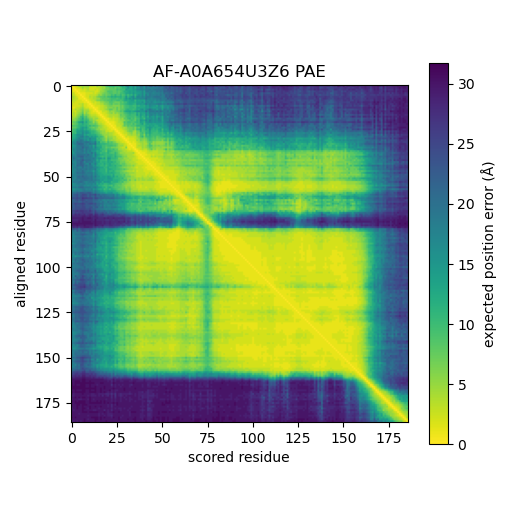 81.12 80 ARG A O 1
ATOM 586 N N . ARG A 1 81 ? -0.784 -17.279 12.378 1.00 85.88 81 ARG A N 1
ATOM 587 C CA . ARG A 1 81 ? -2.140 -17.535 12.916 1.00 85.88 81 ARG A CA 1
ATOM 588 C C . ARG A 1 81 ? -3.239 -16.963 12.011 1.00 85.88 81 ARG A C 1
ATOM 590 O O . ARG A 1 81 ? -4.260 -17.612 11.800 1.00 85.88 81 ARG A O 1
ATOM 597 N N . TRP A 1 82 ? -3.013 -15.760 11.491 1.00 89.62 82 TRP A N 1
ATOM 598 C CA . TRP A 1 82 ? -3.919 -15.055 10.593 1.00 89.62 82 TRP A CA 1
ATOM 599 C C . TRP A 1 82 ? -3.185 -14.647 9.321 1.00 89.62 82 TRP A C 1
ATOM 601 O O . TRP A 1 82 ? -2.015 -14.252 9.351 1.00 89.62 82 TRP A O 1
ATOM 611 N N . VAL A 1 83 ? -3.890 -14.712 8.202 1.00 91.06 83 VAL A N 1
ATOM 612 C CA . VAL A 1 83 ? -3.434 -14.206 6.908 1.00 91.06 83 VAL A CA 1
ATOM 613 C C . VAL A 1 83 ? -4.498 -13.279 6.334 1.00 91.06 83 VAL A C 1
ATOM 615 O O . VAL A 1 83 ? -5.666 -13.348 6.718 1.00 91.06 83 VAL A O 1
ATOM 618 N N . MET A 1 84 ? -4.096 -12.374 5.442 1.00 92.38 84 MET A N 1
ATOM 619 C CA . MET A 1 84 ? -5.052 -11.474 4.804 1.00 92.38 84 MET A CA 1
ATOM 620 C C . MET A 1 84 ? -6.027 -12.291 3.956 1.00 92.38 84 MET A C 1
ATOM 622 O O . MET A 1 84 ? -5.601 -13.172 3.213 1.00 92.38 84 MET A O 1
ATOM 626 N N . SER A 1 85 ? -7.318 -12.005 4.063 1.00 93.88 85 SER A N 1
ATOM 627 C CA . SER A 1 85 ? -8.348 -12.599 3.216 1.00 93.88 85 SER A CA 1
ATOM 628 C C . SER A 1 85 ? -8.277 -12.029 1.795 1.00 93.88 85 SER A C 1
ATOM 630 O O . SER A 1 85 ? -7.675 -10.975 1.561 1.00 93.88 85 SER A O 1
ATOM 632 N N . ALA A 1 86 ? -8.949 -12.677 0.840 1.00 93.88 86 ALA A N 1
ATOM 633 C CA . ALA A 1 86 ? -9.134 -12.115 -0.499 1.00 93.88 86 ALA A CA 1
ATOM 634 C C . ALA A 1 86 ? -9.782 -10.716 -0.454 1.00 93.88 86 ALA A C 1
ATOM 636 O O . ALA A 1 86 ? -9.345 -9.809 -1.160 1.00 93.88 86 ALA A O 1
ATOM 637 N N . TRP A 1 87 ? -10.760 -10.514 0.438 1.00 95.62 87 TRP A N 1
ATOM 638 C CA . TRP A 1 87 ? -11.394 -9.212 0.660 1.00 95.62 87 TRP A CA 1
ATOM 639 C C . TRP A 1 87 ? -10.401 -8.161 1.171 1.00 95.62 87 TRP A C 1
ATOM 641 O O . TRP A 1 87 ? -10.330 -7.058 0.633 1.00 95.62 87 TRP A O 1
ATOM 651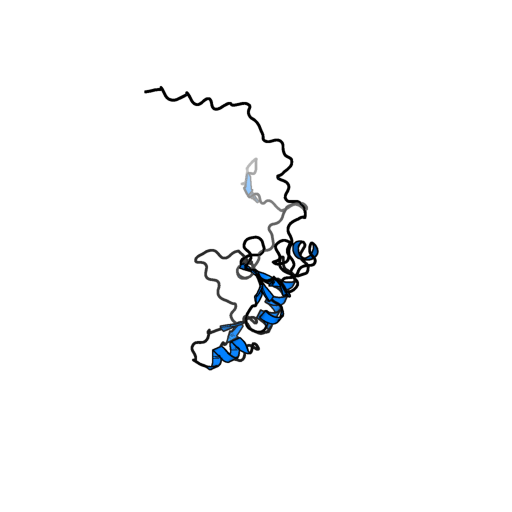 N N . GLY A 1 88 ? -9.582 -8.509 2.168 1.00 96.06 88 GLY A N 1
ATOM 652 C CA . GLY A 1 88 ? -8.555 -7.611 2.696 1.00 96.06 88 GLY A CA 1
ATOM 653 C C . GLY A 1 88 ? -7.528 -7.206 1.635 1.00 96.06 88 GLY A C 1
ATOM 654 O O . GLY A 1 88 ? -7.155 -6.032 1.555 1.00 96.06 88 GLY A O 1
ATOM 655 N N . ARG A 1 89 ? -7.106 -8.153 0.785 1.00 95.62 89 ARG A N 1
ATOM 656 C CA . ARG A 1 89 ? -6.192 -7.873 -0.333 1.00 95.62 89 ARG A CA 1
ATOM 657 C C . ARG A 1 89 ? -6.836 -6.956 -1.366 1.00 95.62 89 ARG A C 1
ATOM 659 O O . ARG A 1 89 ? -6.210 -5.973 -1.745 1.00 95.62 89 ARG A O 1
ATOM 666 N N . ALA A 1 90 ? -8.087 -7.211 -1.751 1.00 96.56 90 ALA A N 1
ATOM 667 C CA . ALA A 1 90 ? -8.829 -6.359 -2.681 1.00 96.56 90 ALA A CA 1
ATOM 668 C C . ALA A 1 90 ? -8.992 -4.927 -2.145 1.00 96.56 90 ALA A C 1
ATOM 670 O O . ALA A 1 90 ? -8.750 -3.959 -2.862 1.00 96.56 90 ALA A O 1
ATOM 671 N N . GLN A 1 91 ? -9.319 -4.776 -0.859 1.00 97.56 91 GLN A N 1
ATOM 672 C CA . GLN A 1 91 ? -9.446 -3.459 -0.239 1.00 97.56 91 GLN A CA 1
ATOM 673 C C . GLN A 1 91 ? -8.105 -2.705 -0.216 1.00 97.56 91 GLN A C 1
ATOM 675 O O . GLN A 1 91 ? -8.079 -1.490 -0.400 1.00 97.56 91 GLN A O 1
ATOM 680 N N . SER A 1 92 ? -6.991 -3.400 0.035 1.00 96.94 92 SER A N 1
ATOM 681 C CA . SER A 1 92 ? -5.651 -2.798 -0.028 1.00 96.94 92 SER A CA 1
ATOM 682 C C . SER A 1 92 ? -5.263 -2.419 -1.453 1.00 96.94 92 SER A C 1
ATOM 684 O O . SER A 1 92 ? -4.814 -1.297 -1.658 1.00 96.94 92 SER A O 1
ATOM 686 N N . ALA A 1 93 ? -5.516 -3.300 -2.425 1.00 97.88 93 ALA A N 1
ATOM 687 C CA . ALA A 1 93 ? -5.290 -3.031 -3.840 1.00 97.88 93 ALA A CA 1
ATOM 688 C C . ALA A 1 93 ? -6.013 -1.756 -4.293 1.00 97.88 93 ALA A C 1
ATOM 690 O O . ALA A 1 93 ? -5.392 -0.898 -4.908 1.00 97.88 93 ALA A O 1
ATOM 691 N N . GLN A 1 94 ? -7.285 -1.589 -3.913 1.00 98.12 94 GLN A N 1
ATOM 692 C CA . GLN A 1 94 ? -8.042 -0.379 -4.235 1.00 98.12 94 GLN A CA 1
ATOM 693 C C . GLN A 1 94 ? -7.392 0.877 -3.637 1.00 98.12 94 GLN A C 1
ATOM 695 O O . GLN A 1 94 ? -7.142 1.839 -4.353 1.00 98.12 94 GLN A O 1
ATOM 700 N N . ARG A 1 95 ? -7.051 0.860 -2.337 1.00 97.56 95 ARG A N 1
ATOM 701 C CA . ARG A 1 95 ? -6.416 2.020 -1.680 1.00 97.56 95 ARG A CA 1
ATOM 702 C C . ARG A 1 95 ? -5.069 2.390 -2.300 1.00 97.56 95 ARG A C 1
ATOM 704 O O . ARG A 1 95 ? -4.747 3.568 -2.364 1.00 97.56 95 ARG A O 1
ATOM 711 N N . TRP A 1 96 ? -4.270 1.405 -2.708 1.00 98.19 96 TRP A N 1
ATOM 712 C CA . TRP A 1 96 ? -2.976 1.658 -3.344 1.00 98.19 96 TRP A CA 1
ATOM 713 C C . TRP A 1 96 ? -3.132 2.190 -4.767 1.00 98.19 96 TRP A C 1
ATOM 715 O O . TRP A 1 96 ? -2.438 3.131 -5.136 1.00 98.19 96 TRP A O 1
ATOM 725 N N . HIS A 1 97 ? -4.071 1.638 -5.538 1.00 98.50 97 HIS A N 1
ATOM 726 C CA . HIS A 1 97 ? -4.363 2.089 -6.898 1.00 98.50 9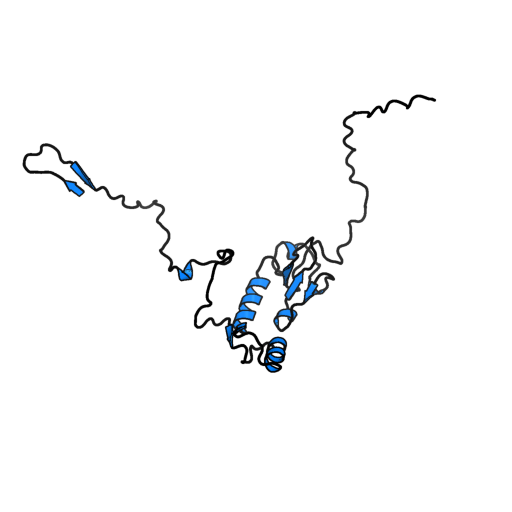7 HIS A CA 1
ATOM 727 C C . HIS A 1 97 ? -4.903 3.525 -6.945 1.00 98.50 97 HIS A C 1
ATOM 729 O O . HIS A 1 97 ? -4.548 4.291 -7.837 1.00 98.50 97 HIS A O 1
ATOM 735 N N . ASP A 1 98 ? -5.730 3.904 -5.972 1.00 98.25 98 ASP A N 1
ATOM 736 C CA . ASP A 1 98 ? -6.304 5.252 -5.891 1.00 98.25 98 ASP A CA 1
ATOM 737 C C . ASP A 1 98 ? -5.388 6.255 -5.164 1.00 98.25 98 ASP A C 1
ATOM 739 O O . ASP A 1 98 ? -5.696 7.446 -5.110 1.00 98.25 98 ASP A O 1
ATOM 743 N N . GLY A 1 99 ? -4.288 5.780 -4.571 1.00 97.44 99 GLY A N 1
ATOM 744 C CA . GLY A 1 99 ? -3.382 6.581 -3.752 1.00 97.44 99 GLY A CA 1
ATOM 745 C C . GLY A 1 99 ? -2.343 7.374 -4.549 1.00 97.44 99 GLY A C 1
ATOM 746 O O . GLY A 1 99 ? -2.297 7.360 -5.780 1.00 97.44 99 GLY A O 1
ATOM 747 N N . ASP A 1 100 ? -1.438 8.029 -3.820 1.00 97.75 100 ASP A N 1
ATOM 748 C CA . ASP A 1 100 ? -0.391 8.896 -4.390 1.00 97.75 100 ASP A CA 1
ATOM 749 C C . ASP A 1 100 ? 0.603 8.151 -5.298 1.00 97.75 100 ASP A C 1
ATOM 751 O O . ASP A 1 100 ? 1.227 8.742 -6.184 1.00 97.75 100 ASP A O 1
ATOM 755 N N . TYR A 1 101 ? 0.695 6.832 -5.125 1.00 98.25 101 TYR A N 1
ATOM 756 C CA . TYR A 1 101 ? 1.531 5.925 -5.912 1.00 98.25 101 TYR A CA 1
ATOM 757 C C . TYR A 1 101 ? 0.722 5.042 -6.871 1.00 98.25 101 TYR A C 1
ATOM 759 O O . TYR A 1 101 ? 1.178 3.980 -7.298 1.00 98.25 101 TYR A O 1
ATOM 767 N N . GLY A 1 102 ? -0.495 5.475 -7.193 1.00 98.31 102 GLY A N 1
ATOM 768 C CA . GLY A 1 102 ? -1.346 4.892 -8.219 1.00 98.31 102 GLY A CA 1
ATOM 769 C C . GLY A 1 102 ? -1.166 5.551 -9.593 1.00 98.31 102 GLY A C 1
ATOM 770 O O . GLY A 1 102 ? -0.581 6.634 -9.699 1.00 98.31 102 GLY A O 1
ATOM 771 N N . PRO A 1 103 ? -1.714 4.966 -10.673 1.00 97.62 103 PRO A N 1
ATOM 772 C CA . PRO A 1 103 ? -1.623 5.540 -12.022 1.00 97.62 103 PRO A CA 1
ATOM 773 C C . PRO A 1 103 ? -2.343 6.883 -12.166 1.00 97.62 103 PRO A C 1
ATOM 775 O O . PRO A 1 103 ? -2.060 7.665 -13.073 1.00 97.62 103 PRO A O 1
ATOM 778 N N . GLY A 1 104 ? -3.303 7.153 -11.282 1.00 97.19 104 GLY A N 1
ATOM 779 C CA . GLY A 1 104 ? -4.061 8.393 -11.264 1.00 97.19 104 GLY A CA 1
ATOM 780 C C . GLY A 1 104 ? -3.323 9.578 -10.640 1.00 97.19 104 GLY A C 1
ATOM 781 O O . GLY A 1 104 ? -3.849 10.687 -10.721 1.00 97.19 104 GLY A O 1
ATOM 782 N N . SER A 1 105 ? -2.153 9.388 -10.025 1.00 97.88 105 SER A N 1
ATOM 783 C CA . SER A 1 105 ? -1.490 10.459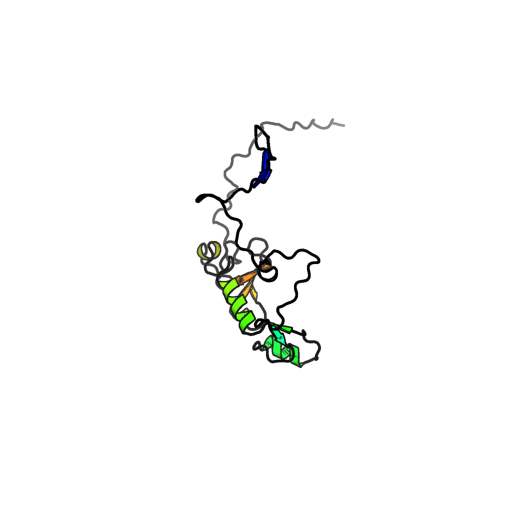 -9.282 1.00 97.88 105 SER A CA 1
ATOM 784 C C . SER A 1 105 ? -0.903 11.544 -10.190 1.00 97.88 105 SER A C 1
ATOM 786 O O . SER A 1 105 ? -0.642 11.334 -11.378 1.00 97.88 105 SER A O 1
ATOM 788 N N . ALA A 1 106 ? -0.685 12.738 -9.632 1.00 96.88 106 ALA A N 1
ATOM 789 C CA . ALA A 1 106 ? -0.097 13.851 -10.379 1.00 96.88 106 ALA A CA 1
ATOM 790 C C . ALA A 1 106 ? 1.297 13.502 -10.931 1.00 96.88 106 ALA A C 1
ATOM 792 O O . ALA A 1 106 ? 1.598 13.831 -12.079 1.00 96.88 106 ALA A O 1
ATOM 793 N N . MET A 1 107 ? 2.110 12.781 -10.147 1.00 96.50 107 MET A N 1
ATOM 794 C CA . MET A 1 107 ? 3.427 12.305 -10.573 1.00 96.50 107 MET A CA 1
ATOM 795 C C . MET A 1 107 ? 3.298 11.332 -11.751 1.00 96.50 107 MET A C 1
ATOM 797 O O . MET A 1 107 ? 3.913 11.557 -12.794 1.00 96.50 107 MET A O 1
ATOM 801 N N . ALA A 1 108 ? 2.423 10.326 -11.640 1.00 97.19 108 ALA A N 1
ATOM 802 C CA . ALA A 1 108 ? 2.208 9.343 -12.700 1.00 97.19 108 ALA A CA 1
ATOM 803 C C . ALA A 1 108 ? 1.750 9.982 -14.018 1.00 97.19 108 ALA A C 1
ATOM 805 O O . ALA A 1 108 ? 2.246 9.630 -15.084 1.00 97.19 108 ALA A O 1
ATOM 806 N N . ARG A 1 109 ? 0.869 10.987 -13.955 1.00 96.25 109 ARG A N 1
ATOM 807 C CA . ARG A 1 109 ? 0.373 11.707 -15.142 1.00 96.25 109 ARG A CA 1
ATOM 808 C C . ARG A 1 109 ? 1.411 12.611 -15.811 1.00 96.25 109 ARG A C 1
ATOM 810 O O . ARG A 1 109 ? 1.199 13.028 -16.947 1.00 96.25 109 ARG A O 1
ATOM 817 N N . SER A 1 110 ? 2.506 12.938 -15.125 1.00 94.75 110 SER A N 1
ATOM 818 C CA . SER A 1 110 ? 3.549 13.843 -15.632 1.00 94.75 110 SER A CA 1
ATOM 819 C C . SER A 1 110 ? 4.636 13.145 -16.457 1.00 94.75 110 SER A C 1
ATOM 821 O O . S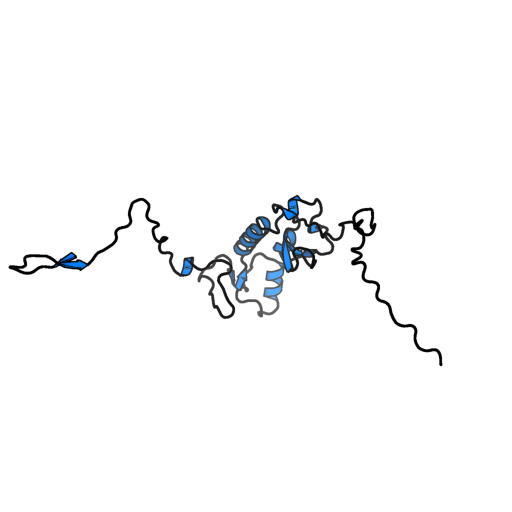ER A 1 110 ? 5.531 13.798 -16.990 1.00 94.75 110 SER A O 1
ATOM 823 N N . THR A 1 111 ? 4.554 11.822 -16.602 1.00 93.25 111 THR A N 1
ATOM 824 C CA . THR A 1 111 ? 5.504 11.022 -17.376 1.00 93.25 111 THR A CA 1
ATOM 825 C C . THR A 1 111 ? 4.783 9.962 -18.208 1.00 93.25 111 THR A C 1
ATOM 827 O O . THR A 1 111 ? 3.633 9.616 -17.958 1.00 93.25 111 THR A O 1
ATOM 830 N N . LYS A 1 112 ? 5.468 9.437 -19.227 1.00 90.62 112 LYS A N 1
ATOM 831 C CA . LYS A 1 112 ? 5.013 8.269 -20.004 1.00 90.62 112 LYS A CA 1
ATOM 832 C C . LYS A 1 112 ? 5.680 6.965 -19.559 1.00 90.62 112 LYS A C 1
ATOM 834 O O . LYS A 1 112 ? 5.375 5.914 -20.111 1.00 90.62 112 LYS A O 1
ATOM 839 N N . ARG A 1 113 ? 6.628 7.043 -18.621 1.00 95.50 113 ARG A N 1
ATOM 840 C CA . ARG A 1 113 ? 7.347 5.893 -18.066 1.00 95.50 113 ARG A CA 1
ATOM 841 C C . ARG A 1 113 ? 6.562 5.319 -16.896 1.00 95.50 113 ARG A C 1
ATOM 843 O O . ARG A 1 113 ? 6.039 6.100 -16.105 1.00 95.50 113 ARG A O 1
ATOM 850 N N . VAL A 1 114 ? 6.492 3.997 -16.777 1.00 97.75 114 VAL A N 1
ATOM 851 C CA . VAL A 1 114 ? 5.708 3.336 -15.729 1.00 97.75 114 VAL A CA 1
ATOM 852 C C . VAL A 1 114 ? 6.539 2.303 -14.980 1.00 97.75 114 VAL A C 1
ATOM 854 O O . VAL A 1 114 ? 7.558 1.828 -15.453 1.00 97.75 114 VAL A O 1
ATOM 857 N N . CYS A 1 115 ? 6.122 1.934 -13.778 1.00 98.12 115 CYS A N 1
ATOM 858 C CA . CYS A 1 115 ? 6.880 1.002 -12.956 1.00 98.12 115 CYS A CA 1
ATOM 859 C C . CYS A 1 115 ? 7.007 -0.399 -13.572 1.00 98.12 115 CYS A C 1
ATOM 861 O O . CYS A 1 115 ? 7.996 -1.076 -13.315 1.00 98.12 115 CYS A O 1
ATOM 863 N N . ARG A 1 116 ? 6.054 -0.847 -14.402 1.00 97.25 116 ARG A N 1
ATOM 864 C CA . ARG A 1 116 ? 6.057 -2.200 -14.986 1.00 97.25 116 ARG A CA 1
ATOM 865 C C . ARG A 1 116 ? 7.318 -2.533 -15.793 1.00 97.25 116 ARG A C 1
ATOM 867 O O . ARG A 1 116 ? 7.663 -3.712 -15.847 1.00 97.25 116 ARG A O 1
ATOM 874 N N . ASP A 1 117 ? 7.934 -1.550 -16.442 1.00 96.75 117 ASP A N 1
ATOM 875 C CA . ASP A 1 117 ? 9.158 -1.684 -17.241 1.00 96.75 117 ASP A CA 1
ATOM 876 C C . ASP A 1 117 ? 10.382 -1.000 -16.603 1.00 96.75 117 ASP A C 1
ATOM 878 O O . ASP A 1 117 ? 11.461 -0.992 -17.190 1.00 96.75 117 ASP A O 1
ATOM 882 N N . CYS A 1 118 ? 10.249 -0.486 -15.378 1.00 98.12 118 CYS A N 1
ATOM 883 C CA . CYS A 1 118 ? 11.330 0.173 -14.652 1.00 98.12 118 CYS A CA 1
ATOM 884 C C . CYS A 1 118 ? 12.300 -0.835 -14.024 1.00 98.12 118 CYS A C 1
ATOM 886 O O . CYS A 1 118 ? 11.885 -1.743 -13.304 1.00 98.12 118 CYS A O 1
ATOM 888 N N . GLY A 1 119 ? 13.608 -0.612 -14.180 1.00 98.19 119 GLY A N 1
ATOM 889 C CA . GLY A 1 119 ? 14.647 -1.434 -13.546 1.00 98.19 119 GLY A CA 1
ATOM 890 C C . GLY A 1 119 ? 14.681 -1.366 -12.010 1.00 98.19 119 GLY A C 1
ATOM 891 O O . GLY A 1 119 ? 15.244 -2.252 -11.377 1.00 98.19 119 GLY A O 1
ATOM 892 N N . PHE A 1 120 ? 14.058 -0.349 -11.403 1.00 98.44 120 PHE A N 1
ATOM 893 C CA . PHE A 1 120 ? 13.953 -0.191 -9.943 1.00 98.44 120 PHE A CA 1
ATOM 894 C C . PHE A 1 120 ? 12.678 -0.808 -9.342 1.00 98.44 120 PHE A C 1
ATOM 896 O O . PHE A 1 120 ? 12.409 -0.628 -8.153 1.00 98.44 120 PHE A O 1
ATOM 903 N N . PHE A 1 121 ? 11.853 -1.483 -10.149 1.00 98.56 121 PHE A N 1
ATOM 904 C CA . PHE A 1 121 ? 10.605 -2.088 -9.690 1.00 98.56 121 PHE A CA 1
ATOM 905 C C . PHE A 1 121 ? 10.843 -3.468 -9.072 1.00 98.56 121 PHE A C 1
ATOM 907 O O . PHE A 1 121 ? 11.266 -4.407 -9.745 1.00 98.56 121 PHE A O 1
ATOM 914 N N . LEU A 1 122 ? 10.513 -3.603 -7.788 1.00 98.31 122 LEU A N 1
ATOM 915 C CA . LEU A 1 122 ? 10.600 -4.853 -7.039 1.00 98.31 122 LEU A CA 1
ATOM 916 C C . LEU A 1 122 ? 9.192 -5.467 -6.921 1.00 98.31 122 LEU A C 1
ATOM 918 O O . LEU A 1 122 ? 8.382 -4.954 -6.148 1.00 98.31 122 LEU A O 1
ATOM 922 N N . PRO A 1 123 ? 8.838 -6.523 -7.679 1.00 96.62 123 PRO A N 1
ATOM 923 C CA . PRO A 1 123 ? 7.478 -7.061 -7.674 1.00 96.62 123 PRO A CA 1
ATOM 924 C C . PRO A 1 123 ? 7.096 -7.644 -6.307 1.00 96.62 123 PRO A C 1
ATOM 926 O O . PRO A 1 123 ? 7.896 -8.334 -5.672 1.00 96.62 123 PRO A O 1
ATOM 929 N N . LEU A 1 124 ? 5.853 -7.407 -5.867 1.00 95.50 124 LEU A N 1
ATOM 930 C CA . LEU A 1 124 ? 5.315 -8.094 -4.691 1.00 95.50 124 LEU A CA 1
ATOM 931 C C . LEU A 1 124 ? 5.111 -9.588 -4.985 1.00 95.50 124 LEU A C 1
ATOM 933 O O . LEU A 1 124 ? 4.883 -9.992 -6.123 1.00 95.50 124 LEU A O 1
ATOM 937 N N . ALA A 1 125 ? 5.147 -10.406 -3.937 1.00 89.81 125 ALA A N 1
ATOM 938 C CA . ALA A 1 125 ? 4.783 -11.816 -4.021 1.00 89.81 125 ALA A CA 1
ATOM 939 C C . ALA A 1 125 ? 3.256 -12.018 -4.067 1.00 89.81 125 ALA A C 1
ATOM 941 O O . ALA A 1 125 ? 2.475 -11.155 -3.649 1.00 89.81 125 ALA A O 1
ATOM 942 N N . GLY A 1 126 ? 2.840 -13.199 -4.521 1.00 89.25 126 GLY A N 1
ATOM 943 C CA . GLY A 1 126 ? 1.455 -13.652 -4.509 1.00 89.25 126 GLY A CA 1
ATOM 944 C C . GLY A 1 126 ? 0.543 -12.883 -5.461 1.00 89.25 126 GLY A C 1
ATOM 945 O O . GLY A 1 126 ? 0.964 -12.270 -6.444 1.00 89.25 126 GLY A O 1
ATOM 946 N N . SER A 1 127 ? -0.747 -12.909 -5.147 1.00 91.69 127 SER A N 1
ATOM 947 C CA . SER A 1 127 ? -1.822 -12.355 -5.979 1.00 91.69 127 SER A CA 1
ATOM 948 C C . SER A 1 127 ? -1.694 -10.851 -6.258 1.00 91.69 127 SER A C 1
ATOM 950 O O . SER A 1 127 ? -2.101 -10.386 -7.323 1.00 91.69 127 SER A O 1
ATOM 952 N N . LEU A 1 128 ? -1.096 -10.081 -5.343 1.00 94.94 128 LEU A N 1
ATOM 953 C CA . LEU A 1 128 ? -0.906 -8.634 -5.509 1.00 94.94 128 LEU A CA 1
ATOM 954 C C . LEU A 1 128 ? 0.243 -8.287 -6.470 1.00 94.94 128 LEU A C 1
ATOM 956 O O . LEU A 1 128 ? 0.214 -7.215 -7.076 1.00 94.94 128 LEU A O 1
ATOM 960 N N . GLY A 1 129 ? 1.203 -9.195 -6.677 1.00 95.00 129 GLY A N 1
ATOM 961 C CA . GLY A 1 129 ? 2.347 -8.996 -7.577 1.00 95.00 129 GLY A CA 1
ATOM 962 C C . GLY A 1 129 ? 1.968 -8.760 -9.040 1.00 95.00 129 GLY A C 1
ATOM 963 O O . GLY A 1 129 ? 2.717 -8.144 -9.800 1.00 95.00 129 GLY A O 1
ATOM 964 N N . ALA A 1 130 ? 0.766 -9.183 -9.444 1.00 92.94 130 ALA A N 1
ATOM 965 C CA . ALA A 1 130 ? 0.242 -8.913 -10.778 1.00 92.94 130 ALA A CA 1
ATOM 966 C C . ALA A 1 130 ? 0.062 -7.407 -11.053 1.00 92.94 130 ALA A C 1
ATOM 968 O O . ALA A 1 130 ? 0.185 -6.990 -12.209 1.00 92.94 130 ALA A O 1
ATOM 969 N N . MET A 1 131 ? -0.195 -6.602 -10.016 1.00 96.50 131 MET A N 1
ATOM 970 C CA . MET A 1 131 ? -0.526 -5.175 -10.125 1.00 96.50 131 MET A CA 1
ATOM 971 C C . MET A 1 131 ? 0.417 -4.250 -9.358 1.00 96.50 131 MET A C 1
ATOM 973 O O . MET A 1 131 ? 0.522 -3.086 -9.732 1.00 96.50 131 MET A O 1
ATOM 977 N N . PHE A 1 132 ? 1.126 -4.742 -8.342 1.00 98.56 132 PHE A N 1
ATOM 978 C CA . PHE A 1 132 ? 1.897 -3.897 -7.431 1.00 98.56 132 PHE A CA 1
ATOM 979 C C . PHE A 1 132 ? 3.321 -4.408 -7.204 1.00 98.56 132 PHE A C 1
ATOM 981 O O . PHE A 1 132 ? 3.617 -5.600 -7.309 1.00 98.56 132 PHE A O 1
ATOM 988 N N . GLY A 1 133 ? 4.196 -3.475 -6.851 1.00 98.38 133 GLY A N 1
ATOM 989 C CA . GLY A 1 133 ? 5.567 -3.718 -6.414 1.00 98.38 133 GLY A CA 1
ATOM 990 C C . GLY A 1 133 ? 6.005 -2.651 -5.425 1.00 98.38 133 GLY A C 1
ATOM 991 O O . GLY A 1 133 ? 5.192 -1.846 -4.978 1.00 98.38 133 GLY A O 1
ATOM 992 N N . VAL A 1 134 ? 7.289 -2.634 -5.102 1.00 98.69 134 VAL A N 1
ATOM 993 C CA . VAL A 1 134 ? 7.939 -1.584 -4.321 1.00 98.69 134 VAL A CA 1
ATOM 994 C C . VAL A 1 134 ? 8.927 -0.854 -5.223 1.00 98.69 134 VAL A C 1
ATOM 996 O O . VAL A 1 134 ? 9.630 -1.482 -6.017 1.00 98.69 134 VAL A O 1
ATOM 999 N N . CYS A 1 135 ? 8.969 0.471 -5.129 1.00 98.56 135 CYS A N 1
ATOM 1000 C CA . CYS A 1 135 ? 10.012 1.256 -5.782 1.00 98.56 135 CYS A CA 1
ATOM 1001 C C . CYS A 1 135 ? 11.286 1.204 -4.930 1.00 98.56 135 CYS A C 1
ATOM 1003 O O . CYS A 1 135 ? 11.237 1.522 -3.748 1.00 98.56 135 CYS A O 1
ATOM 1005 N N . GLY A 1 136 ? 12.407 0.801 -5.531 1.00 98.56 136 GLY A N 1
ATOM 1006 C CA . GLY A 1 136 ? 13.725 0.771 -4.881 1.00 98.56 136 GLY A CA 1
ATOM 1007 C C . GLY A 1 136 ? 14.661 1.904 -5.310 1.00 98.56 136 GLY A C 1
ATOM 1008 O O . GLY A 1 136 ? 15.875 1.751 -5.223 1.00 98.56 136 GLY A O 1
ATOM 1009 N N . ASN A 1 137 ? 14.126 2.985 -5.884 1.00 98.12 137 ASN A N 1
ATOM 1010 C CA . ASN A 1 137 ? 14.918 4.155 -6.257 1.00 98.12 137 ASN A CA 1
ATOM 1011 C C . ASN A 1 137 ? 14.808 5.235 -5.175 1.00 98.12 137 ASN A C 1
ATOM 1013 O O . ASN A 1 137 ? 13.753 5.865 -5.069 1.00 98.12 137 ASN A O 1
ATOM 1017 N N . GLU A 1 138 ? 15.914 5.494 -4.470 1.00 97.88 138 GLU A N 1
ATOM 1018 C CA . GLU A 1 138 ? 16.061 6.522 -3.423 1.00 97.88 138 GLU A CA 1
ATOM 1019 C C . GLU A 1 138 ? 15.658 7.939 -3.873 1.00 97.88 138 GLU A C 1
ATOM 1021 O O . GLU A 1 138 ? 15.277 8.773 -3.057 1.00 97.88 138 GLU A O 1
ATOM 1026 N N . LEU A 1 139 ? 15.687 8.212 -5.183 1.00 96.62 139 LEU A N 1
ATOM 1027 C CA . LEU A 1 139 ? 15.315 9.505 -5.769 1.00 96.62 139 LEU A CA 1
ATOM 1028 C C . LEU A 1 139 ? 13.828 9.594 -6.160 1.00 96.62 139 LEU A C 1
ATOM 1030 O O . LEU A 1 139 ? 13.418 10.521 -6.863 1.00 96.62 139 LEU A O 1
ATOM 1034 N N . SER A 1 140 ? 13.012 8.611 -5.776 1.00 96.56 140 SER A N 1
ATOM 1035 C CA . SER A 1 140 ? 11.593 8.541 -6.124 1.00 96.56 140 SER A CA 1
ATOM 1036 C C . SER A 1 140 ? 10.738 8.038 -4.954 1.00 96.56 140 SER A C 1
ATOM 1038 O O . SER A 1 140 ? 10.924 8.458 -3.819 1.00 96.56 140 SER A O 1
ATOM 1040 N N . ALA A 1 141 ? 9.762 7.170 -5.226 1.00 97.81 141 ALA A N 1
ATOM 1041 C CA . ALA A 1 141 ? 8.868 6.571 -4.241 1.00 97.81 141 ALA A CA 1
ATOM 1042 C C . ALA A 1 141 ? 9.550 5.446 -3.436 1.00 97.81 141 ALA A C 1
ATOM 1044 O O . ALA A 1 141 ? 8.954 4.390 -3.231 1.00 97.81 141 ALA A O 1
ATOM 1045 N N . ASP A 1 142 ? 10.807 5.633 -3.031 1.00 98.38 142 ASP A N 1
ATOM 1046 C CA . ASP A 1 142 ? 11.604 4.599 -2.368 1.00 98.38 142 ASP A CA 1
ATOM 1047 C C . ASP A 1 142 ? 10.870 3.970 -1.180 1.00 98.38 142 ASP A C 1
ATOM 1049 O O . ASP A 1 142 ? 10.236 4.668 -0.384 1.00 98.38 142 ASP A O 1
ATOM 1053 N N . GLY A 1 143 ? 10.898 2.643 -1.096 1.00 98.25 143 GLY A N 1
ATOM 1054 C CA . GLY A 1 143 ? 10.239 1.877 -0.038 1.00 98.25 143 GLY A CA 1
ATOM 1055 C C . GLY A 1 143 ? 8.704 1.907 -0.055 1.00 98.25 143 GLY A C 1
ATOM 1056 O O . GLY A 1 143 ? 8.081 1.276 0.800 1.00 98.25 143 GLY A O 1
ATOM 1057 N N . HIS A 1 144 ? 8.065 2.588 -1.012 1.00 98.38 144 HIS A N 1
ATOM 1058 C CA . HIS A 1 144 ? 6.608 2.636 -1.118 1.00 98.38 144 HIS A CA 1
ATOM 1059 C C . HIS A 1 144 ? 6.068 1.563 -2.057 1.00 98.38 144 HIS A C 1
ATOM 1061 O O . HIS A 1 144 ? 6.684 1.221 -3.070 1.00 98.38 144 HIS A O 1
ATOM 1067 N N . VAL A 1 145 ? 4.867 1.070 -1.743 1.00 98.44 145 VAL A N 1
ATOM 1068 C CA . VAL A 1 145 ? 4.101 0.240 -2.674 1.00 98.44 145 VAL A CA 1
ATOM 1069 C C . VAL A 1 145 ? 3.624 1.113 -3.831 1.00 98.44 145 VAL A C 1
ATOM 1071 O O . VAL A 1 145 ? 2.951 2.118 -3.611 1.00 98.44 145 VAL A O 1
ATOM 1074 N N . VAL A 1 146 ? 3.957 0.707 -5.051 1.00 98.69 146 VAL A N 1
ATOM 1075 C CA . VAL A 1 146 ? 3.608 1.395 -6.295 1.00 98.69 146 VAL A CA 1
ATOM 1076 C C . VAL A 1 146 ? 2.754 0.491 -7.175 1.00 98.69 146 VAL A C 1
ATOM 1078 O O . VAL A 1 146 ? 2.992 -0.719 -7.274 1.00 98.69 146 VAL A O 1
ATOM 1081 N N . ASP A 1 147 ? 1.763 1.075 -7.843 1.00 98.56 147 ASP A N 1
ATOM 1082 C CA . ASP A 1 147 ? 1.068 0.400 -8.936 1.00 98.56 147 ASP A CA 1
ATOM 1083 C C . ASP A 1 147 ? 2.028 0.202 -10.122 1.00 98.56 147 ASP A C 1
ATOM 1085 O O . ASP A 1 147 ? 2.878 1.042 -10.409 1.00 98.56 147 ASP A O 1
ATOM 1089 N N . ARG A 1 148 ? 1.894 -0.895 -10.867 1.00 98.12 148 ARG A N 1
ATOM 1090 C CA . ARG A 1 148 ? 2.671 -1.151 -12.094 1.00 98.12 148 ARG A CA 1
ATOM 1091 C C . ARG A 1 148 ? 2.509 -0.058 -13.153 1.00 98.12 148 ARG A C 1
ATOM 1093 O O . ARG A 1 148 ? 3.357 0.059 -14.035 1.00 98.12 148 ARG A O 1
ATOM 1100 N N . GLN A 1 149 ? 1.425 0.704 -13.102 1.00 97.94 149 GLN A N 1
ATOM 1101 C CA . GLN A 1 149 ? 1.143 1.840 -13.972 1.00 97.94 149 GLN A CA 1
ATOM 1102 C C . GLN A 1 149 ? 1.468 3.197 -13.324 1.00 97.94 149 GLN A C 1
ATOM 1104 O O . GLN A 1 149 ? 1.280 4.226 -13.969 1.00 97.94 149 GLN A O 1
ATOM 1109 N N . TYR A 1 150 ? 1.971 3.226 -12.086 1.00 98.44 150 TYR A N 1
ATOM 1110 C CA . TYR A 1 150 ? 2.562 4.434 -11.516 1.00 98.44 150 TYR A CA 1
ATOM 1111 C C . TYR A 1 150 ? 3.768 4.861 -12.347 1.00 98.44 150 TYR A C 1
ATOM 1113 O O . TYR A 1 150 ? 4.551 4.020 -12.788 1.00 98.44 150 TYR A O 1
ATOM 1121 N N . GLY A 1 151 ? 3.919 6.163 -12.556 1.00 97.38 151 GLY A N 1
ATOM 1122 C CA . GLY A 1 151 ? 5.041 6.743 -13.280 1.00 97.38 151 GLY A CA 1
ATOM 1123 C C . GLY A 1 151 ? 5.778 7.760 -12.425 1.00 97.38 151 GLY A C 1
ATOM 1124 O O . GLY A 1 151 ? 5.171 8.453 -11.612 1.00 97.38 151 GLY A O 1
ATOM 1125 N N . CYS A 1 152 ? 7.089 7.879 -12.626 1.00 96.88 152 CYS A N 1
ATOM 1126 C CA . CYS A 1 152 ? 7.895 8.938 -12.029 1.00 96.88 152 CYS A CA 1
ATOM 1127 C C . CYS A 1 152 ? 8.942 9.491 -13.008 1.00 96.88 152 CYS A C 1
ATOM 1129 O O . CYS A 1 152 ? 9.250 8.888 -14.040 1.00 96.88 152 CYS A O 1
ATOM 1131 N N . GLY A 1 153 ? 9.495 10.661 -12.677 1.00 95.19 153 GLY A N 1
ATOM 1132 C CA . GLY A 1 153 ? 10.583 11.277 -13.442 1.00 95.19 153 GLY A CA 1
ATOM 1133 C C . GLY A 1 153 ? 11.932 10.568 -13.281 1.00 95.19 153 GLY A C 1
ATOM 1134 O O . GLY A 1 153 ? 12.758 10.635 -14.183 1.00 95.19 153 GLY A O 1
ATOM 1135 N N . ALA A 1 154 ? 12.145 9.836 -12.187 1.00 96.12 154 ALA A N 1
ATOM 1136 C CA . ALA A 1 154 ? 13.380 9.098 -11.905 1.00 96.12 154 ALA A CA 1
ATOM 1137 C C . ALA A 1 154 ? 13.293 7.620 -12.348 1.00 96.12 154 ALA A C 1
ATOM 1139 O O . ALA A 1 154 ? 13.721 6.704 -11.649 1.00 96.12 154 ALA A O 1
ATOM 1140 N N . HIS A 1 155 ? 12.682 7.372 -13.505 1.00 97.44 155 HIS A N 1
ATOM 1141 C CA . HIS A 1 155 ? 12.632 6.046 -14.113 1.00 97.44 155 HIS A CA 1
ATOM 1142 C C . HIS A 1 155 ? 14.031 5.602 -14.586 1.00 97.44 155 HIS A C 1
ATOM 1144 O O . HIS A 1 155 ? 14.843 6.446 -14.961 1.00 97.44 155 HIS A O 1
ATOM 1150 N N . SER A 1 156 ? 14.306 4.290 -14.633 1.00 96.94 156 SER A N 1
ATOM 1151 C CA . SER A 1 156 ? 15.609 3.755 -15.092 1.00 96.94 156 SER A CA 1
ATOM 1152 C C . SER A 1 156 ? 15.987 4.211 -16.505 1.00 96.94 156 SER A C 1
ATOM 1154 O O . SER A 1 156 ? 17.154 4.425 -16.807 1.00 96.94 156 SER A O 1
ATOM 1156 N N . ASP A 1 157 ? 14.975 4.403 -17.349 1.00 95.31 157 ASP A N 1
ATOM 1157 C CA . ASP A 1 157 ? 15.118 4.847 -18.742 1.00 95.31 157 ASP A CA 1
ATOM 1158 C C . ASP A 1 157 ? 14.970 6.369 -18.924 1.00 95.31 157 ASP A C 1
ATOM 1160 O O . ASP A 1 157 ? 14.801 6.853 -20.051 1.00 95.31 157 ASP A O 1
ATOM 1164 N N . THR A 1 158 ? 14.946 7.148 -17.837 1.00 92.00 158 THR A N 1
ATOM 1165 C CA . THR A 1 158 ? 14.990 8.608 -17.945 1.00 92.00 158 THR A CA 1
ATOM 1166 C C . THR A 1 158 ? 16.377 9.024 -18.421 1.00 92.00 158 THR A C 1
ATOM 1168 O O . THR A 1 158 ? 17.385 8.780 -17.765 1.00 92.00 158 THR A O 1
ATOM 1171 N N . THR A 1 159 ? 16.433 9.684 -19.574 1.00 87.31 159 THR A N 1
ATOM 1172 C CA . THR A 1 159 ? 17.678 10.197 -20.144 1.00 87.31 159 THR A CA 1
ATOM 1173 C C . THR A 1 159 ? 18.009 11.571 -19.579 1.00 87.31 159 THR A C 1
ATOM 1175 O O . THR A 1 159 ? 17.117 12.409 -19.429 1.00 87.31 159 THR A O 1
ATOM 1178 N N . ALA A 1 160 ? 19.296 11.835 -19.350 1.00 83.25 160 ALA A N 1
ATOM 1179 C CA . ALA A 1 160 ? 19.763 13.183 -19.055 1.00 83.25 160 ALA A CA 1
ATOM 1180 C C . ALA A 1 160 ? 19.373 14.151 -20.193 1.00 83.25 160 ALA A C 1
ATOM 1182 O O . ALA A 1 160 ? 19.367 13.747 -21.363 1.00 83.25 160 ALA A O 1
ATOM 1183 N N . PRO A 1 161 ? 19.063 15.423 -19.885 1.00 79.06 161 PRO A N 1
ATOM 1184 C CA . PRO A 1 161 ? 18.883 16.443 -20.907 1.00 79.06 161 PRO A CA 1
ATOM 1185 C C . PRO A 1 161 ? 20.104 16.498 -21.832 1.00 79.06 161 PRO A C 1
ATOM 1187 O O . PRO A 1 161 ? 21.248 16.428 -21.376 1.00 79.06 161 PRO A O 1
ATOM 1190 N N . ALA A 1 162 ? 19.873 16.628 -23.137 1.00 70.06 162 ALA A N 1
ATOM 1191 C CA . ALA A 1 162 ? 20.958 16.824 -24.087 1.00 70.06 162 ALA A CA 1
ATOM 1192 C C . ALA A 1 162 ? 21.594 18.201 -23.838 1.00 70.06 162 ALA A C 1
ATOM 1194 O O . ALA A 1 162 ? 20.981 19.225 -24.125 1.00 70.06 162 ALA A O 1
ATOM 1195 N N . GLY A 1 163 ? 22.808 18.212 -23.283 1.00 57.50 163 GLY A N 1
ATOM 1196 C CA . GLY A 1 163 ? 23.551 19.438 -22.991 1.00 57.50 163 GLY A CA 1
ATOM 1197 C C . GLY A 1 163 ? 23.936 19.558 -21.522 1.00 57.50 163 GLY A C 1
ATOM 1198 O O . GLY A 1 163 ? 23.412 20.399 -20.802 1.00 57.50 163 GLY A O 1
ATOM 1199 N N . GLY A 1 164 ? 24.901 18.750 -21.085 1.00 52.03 164 GLY A N 1
ATOM 1200 C CA . GLY A 1 164 ? 25.685 19.058 -19.893 1.00 52.03 164 GLY A CA 1
ATOM 1201 C C . GLY A 1 164 ? 26.654 20.199 -20.195 1.00 52.03 164 GLY A C 1
ATOM 1202 O O . GLY A 1 164 ? 27.857 19.976 -20.268 1.00 52.03 164 GLY A O 1
ATOM 1203 N N . SER A 1 165 ? 26.146 21.407 -20.430 1.00 50.59 165 SER A N 1
ATOM 1204 C CA . SER A 1 165 ? 26.945 22.595 -20.154 1.00 50.59 165 SER A CA 1
ATOM 1205 C C . SER A 1 165 ? 26.772 22.892 -18.675 1.00 50.59 165 SER A C 1
ATOM 1207 O O . SER A 1 165 ? 25.645 22.922 -18.178 1.00 50.59 165 SER A O 1
ATOM 1209 N N . THR A 1 166 ? 27.886 23.100 -17.983 1.00 56.12 166 THR A N 1
ATOM 1210 C CA . THR A 1 166 ? 27.962 23.763 -16.679 1.00 56.12 166 THR A CA 1
ATOM 1211 C C . THR A 1 166 ? 26.874 24.839 -16.579 1.00 56.12 166 THR A C 1
ATOM 1213 O O . THR A 1 166 ? 26.674 25.546 -17.575 1.00 56.12 166 THR A O 1
ATOM 1216 N N . PRO A 1 167 ? 26.138 24.962 -15.453 1.00 56.00 167 PRO A N 1
ATOM 1217 C CA . PRO A 1 167 ? 25.156 26.030 -15.308 1.00 56.00 167 PRO A CA 1
ATOM 1218 C C . PRO A 1 167 ? 25.798 27.346 -15.748 1.00 56.00 167 PRO A C 1
ATOM 1220 O O . PRO A 1 167 ? 26.886 27.686 -15.287 1.00 56.00 167 PRO A O 1
ATOM 1223 N N . ILE A 1 168 ? 25.149 28.044 -16.685 1.00 56.34 168 ILE A N 1
ATOM 1224 C CA . ILE A 1 168 ? 25.563 29.359 -17.191 1.00 56.34 168 ILE A CA 1
ATOM 1225 C C . ILE A 1 168 ? 25.246 30.400 -16.110 1.00 56.34 168 ILE A C 1
ATOM 1227 O O . ILE A 1 168 ? 24.484 31.338 -16.322 1.00 56.34 168 ILE A O 1
ATOM 1231 N N . TYR A 1 169 ? 25.744 30.179 -14.901 1.00 61.41 169 TYR A N 1
ATOM 1232 C CA . TYR A 1 169 ? 25.820 31.219 -13.903 1.00 61.41 169 TYR A CA 1
ATOM 1233 C C . TYR A 1 169 ? 27.269 31.684 -13.886 1.00 61.41 169 TYR A C 1
ATOM 1235 O O . TYR A 1 169 ? 28.182 30.856 -13.828 1.00 61.41 169 TYR A O 1
ATOM 1243 N N . GLU A 1 170 ? 27.478 32.995 -13.994 1.00 58.75 170 GLU A N 1
ATOM 1244 C CA . GLU A 1 170 ? 28.785 33.576 -13.703 1.00 58.75 170 GLU A CA 1
ATOM 1245 C C . GLU A 1 170 ? 29.191 33.107 -12.302 1.00 58.75 170 GLU A C 1
ATOM 1247 O O . GLU A 1 170 ? 28.391 33.257 -11.373 1.00 58.75 170 GLU A O 1
ATOM 1252 N N . PRO A 1 171 ? 30.375 32.493 -12.120 1.00 62.88 171 PRO A N 1
ATOM 1253 C CA . PRO A 1 171 ? 30.878 32.208 -10.787 1.00 62.88 171 PRO A CA 1
ATOM 1254 C C . PRO A 1 171 ? 30.745 33.477 -9.953 1.00 62.88 171 PRO A C 1
ATOM 1256 O O . PRO A 1 171 ? 31.133 34.553 -10.407 1.00 62.88 171 PRO A O 1
ATOM 1259 N N . TYR A 1 172 ? 30.150 33.367 -8.768 1.00 66.31 172 TYR A N 1
ATOM 1260 C CA . TYR A 1 172 ? 30.154 34.479 -7.833 1.00 66.31 172 TYR A CA 1
ATOM 1261 C C . TYR A 1 172 ? 31.610 34.702 -7.414 1.00 66.31 172 TYR A C 1
ATOM 1263 O O . TYR A 1 172 ? 32.147 33.940 -6.615 1.00 66.31 172 TYR A O 1
ATOM 1271 N N . ASP A 1 173 ? 32.255 35.678 -8.044 1.00 73.25 173 ASP A N 1
ATOM 1272 C CA . ASP A 1 173 ? 33.569 36.187 -7.676 1.00 73.25 173 ASP A CA 1
ATOM 1273 C C . ASP A 1 173 ? 33.343 37.236 -6.585 1.00 73.25 173 ASP A C 1
ATOM 1275 O O . ASP A 1 173 ? 32.795 38.312 -6.839 1.00 73.25 173 ASP A O 1
ATOM 1279 N N . ASP A 1 174 ? 33.692 36.895 -5.347 1.00 73.44 174 ASP A N 1
ATOM 1280 C CA . ASP A 1 174 ? 33.626 37.820 -4.215 1.00 73.44 174 ASP A CA 1
ATOM 1281 C C . ASP A 1 174 ? 34.758 38.866 -4.249 1.00 73.44 174 ASP A C 1
ATOM 1283 O O . ASP A 1 174 ? 34.815 39.749 -3.388 1.00 73.44 174 ASP A O 1
ATOM 1287 N N . GLY A 1 175 ? 35.638 38.807 -5.258 1.00 70.31 175 GLY A N 1
ATOM 1288 C CA . GLY A 1 175 ? 36.777 39.697 -5.437 1.00 70.31 175 GLY A CA 1
ATOM 1289 C C . GLY A 1 175 ? 37.877 39.490 -4.397 1.00 70.31 175 GLY A C 1
ATOM 1290 O O . GLY A 1 175 ? 38.800 40.308 -4.321 1.00 70.31 175 GLY A O 1
ATOM 1291 N N . VAL A 1 176 ? 37.796 38.436 -3.576 1.00 74.75 176 VAL A N 1
ATOM 1292 C CA . VAL A 1 176 ? 38.772 38.158 -2.524 1.00 74.75 176 VAL A CA 1
ATOM 1293 C C . VAL A 1 176 ? 39.903 37.321 -3.112 1.00 74.75 176 VAL A C 1
ATOM 1295 O O . VAL A 1 176 ? 39.805 36.112 -3.301 1.00 74.75 176 VAL A O 1
ATOM 1298 N N . LEU A 1 177 ? 41.020 37.983 -3.412 1.00 74.00 177 LEU A N 1
ATOM 1299 C CA . LEU A 1 177 ? 42.256 37.297 -3.772 1.00 74.00 177 LEU A CA 1
ATOM 1300 C C . LEU A 1 177 ? 42.902 36.720 -2.506 1.00 74.00 177 LEU A C 1
ATOM 1302 O O . LEU A 1 177 ? 43.416 37.474 -1.678 1.00 74.00 177 LEU A O 1
ATOM 1306 N N . ASP A 1 178 ? 42.942 35.393 -2.389 1.00 70.75 178 ASP A N 1
ATOM 1307 C CA . ASP A 1 178 ? 43.787 34.711 -1.406 1.00 70.75 178 ASP A CA 1
ATOM 1308 C C . ASP A 1 178 ? 45.261 34.867 -1.808 1.00 70.75 178 ASP A C 1
ATOM 1310 O O . ASP A 1 178 ? 45.818 34.110 -2.609 1.00 70.75 178 ASP A O 1
ATOM 1314 N N . ILE A 1 179 ? 45.909 35.900 -1.268 1.00 75.75 179 ILE A N 1
ATOM 1315 C CA . ILE A 1 179 ? 47.343 36.127 -1.450 1.00 75.75 179 ILE A CA 1
ATOM 1316 C C . ILE A 1 179 ? 48.093 35.235 -0.461 1.00 75.75 179 ILE A C 1
ATOM 1318 O O . ILE A 1 179 ? 48.193 35.536 0.727 1.00 75.75 179 ILE A O 1
ATOM 1322 N N . ILE A 1 180 ? 48.651 34.138 -0.966 1.00 76.25 180 ILE A N 1
ATOM 1323 C CA . ILE A 1 180 ? 49.564 33.284 -0.207 1.00 76.25 180 ILE A CA 1
ATOM 1324 C C . ILE A 1 180 ? 50.971 33.876 -0.338 1.00 76.25 180 ILE A C 1
ATOM 1326 O O . ILE A 1 180 ? 51.481 34.030 -1.451 1.00 76.25 180 ILE A O 1
ATOM 1330 N N . GLU A 1 181 ? 51.607 34.227 0.784 1.00 74.75 181 GLU A N 1
ATOM 1331 C CA . GLU A 1 181 ? 52.991 34.707 0.768 1.00 74.75 181 GLU A CA 1
ATOM 1332 C C . GLU A 1 181 ? 53.927 33.639 0.191 1.00 74.75 181 GLU A C 1
ATOM 1334 O O . GLU A 1 181 ? 53.881 32.460 0.555 1.00 74.75 181 GLU A O 1
ATOM 1339 N N . LYS A 1 182 ? 54.794 34.0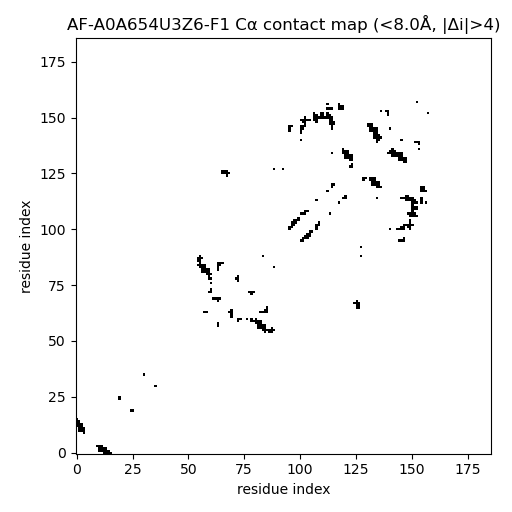68 -0.732 1.00 73.25 182 LYS A N 1
ATOM 1340 C CA . LYS A 1 182 ? 55.800 33.204 -1.348 1.00 73.25 182 LYS A CA 1
ATOM 1341 C C . LYS A 1 182 ? 56.724 32.667 -0.240 1.00 73.25 182 LYS A C 1
ATOM 1343 O O . LYS A 1 182 ? 57.257 33.481 0.517 1.00 73.25 182 LYS A O 1
ATOM 1348 N N . PRO A 1 183 ? 56.951 31.343 -0.135 1.00 67.81 183 PRO A N 1
ATOM 1349 C CA . PRO A 1 183 ? 57.846 30.801 0.880 1.00 67.81 183 PRO A CA 1
ATOM 1350 C C . PRO A 1 183 ? 59.242 31.407 0.728 1.00 67.81 183 PRO A C 1
ATOM 1352 O O . PRO A 1 183 ? 59.717 31.581 -0.398 1.00 67.81 183 PRO A O 1
ATOM 1355 N N . ALA A 1 184 ? 59.884 31.726 1.854 1.00 70.06 184 ALA A N 1
ATOM 1356 C CA . ALA A 1 184 ? 61.236 32.267 1.860 1.00 70.06 184 ALA A CA 1
ATOM 1357 C C . ALA A 1 184 ? 62.197 31.293 1.160 1.00 70.06 184 ALA A C 1
ATOM 1359 O O . ALA A 1 184 ? 62.228 30.102 1.474 1.00 70.06 184 ALA A O 1
ATOM 1360 N N . GLU A 1 185 ? 62.959 31.809 0.197 1.00 68.00 185 GLU A N 1
ATOM 1361 C CA . GLU A 1 185 ? 64.005 31.053 -0.491 1.00 68.00 185 GLU A CA 1
ATOM 1362 C C . GLU A 1 185 ? 65.128 30.748 0.518 1.00 68.00 185 GLU A C 1
ATOM 1364 O O . GLU A 1 185 ? 65.621 31.663 1.181 1.00 68.00 185 GLU A O 1
ATOM 1369 N N . SER A 1 186 ? 65.475 29.464 0.684 1.00 60.31 186 SER A N 1
ATOM 1370 C CA . SER A 1 186 ? 66.567 28.999 1.557 1.00 60.31 186 SER A CA 1
ATOM 1371 C C . SER A 1 186 ? 67.926 29.095 0.884 1.00 60.31 186 SER A C 1
ATOM 1373 O O . SER A 1 186 ? 68.001 28.623 -0.276 1.00 60.31 186 SER A O 1
#

InterPro domains:
  IPR021391 Protein of unknown function DUF3027 [PF11228] (2-158)